Protein 4R9P (pdb70)

B-factor: mean 36.5, std 14.76, range [15.24, 102.03]

Solvent-accessible surface area: 10598 Å² total; per-residue (Å²): 130,75,66,30,12,164,97,71,54,104,0,2,104,62,0,5,95,24,1,46,116,77,48,131,159,25,57,143,103,14,17,0,1,0,0,0,0,2,59,28,67,34,28,16,88,6,71,2,110,29,77,58,2,16,1,27,21,31,106,100,6,72,93,32,127,48,0,0,0,46,33,33,131,19,131,118,77,58,123,117,1,40,74,36,10,179,78,0,43,119,0,0,76,1,95,21,43,162,64,4,12,0,38,1,66,28,54,2,200,22,62,0,27,2,27,62,11,29,40,28,149,122,26,51,39,4,14,1,63,114,0,75,176,26,113,97,36,21,5,78,67,88,113,99,13,77,1,1,16,21,162,55,0,83,40,3,4,69,121,9,88,180,103,90,196,78,30,93,154,78,10,26,9,10,0,6,6,0,1,0,1,21,78,19,46,168,56,8,20,90,0,1,0,0,0,0,0,0,0,14,56,0,6,69,30,6,80,71,110,197

CATH classification: 2.60.200.10

Foldseek 3Di:
DPFFDDDLLCVLVVVLVVCVVCVVVDDPLFFKKKWKDFQGGTFDIDTARDFKAWEFCALPADDRRYGNNNVTDDPPADPVLVVQSVQRHRPKMWGQDPLRWIKIAGAGPAKKAKDQQAPDPVFQAQAFPVQVPDVNSIDDHGDIGTQGHVVSLVVSVVVQVPDPDRDCSSSQSNQKIKMAGRDDDPDSSRGRIIMIMGGSVSVVVSVVPD

Structure (mmCIF, N/CA/C/O backbone):
data_4R9P
#
_entry.id   4R9P
#
_cell.length_a   36.84
_cell.length_b   45.67
_cell.length_c   54.19
_cell.angle_alpha   90.00
_cell.angle_beta   93.31
_cell.angle_gamma   90.00
#
_symmetry.space_group_name_H-M   'P 1 21 1'
#
loop_
_entity.id
_entity.type
_entity.pdbx_description
1 polymer RE28239p
2 water water
#
loop_
_atom_site.group_PDB
_atom_site.id
_atom_site.type_symbol
_atom_site.label_atom_id
_atom_site.label_alt_id
_atom_site.label_comp_id
_atom_site.label_asym_id
_atom_site.label_entity_id
_atom_site.label_seq_id
_atom_site.pdbx_PDB_ins_code
_atom_site.Cartn_x
_atom_site.Cartn_y
_atom_site.Cartn_z
_atom_site.occupancy
_atom_site.B_iso_or_equiv
_atom_site.auth_seq_id
_atom_site.auth_comp_id
_atom_site.auth_asym_id
_atom_site.auth_atom_id
_atom_site.pdbx_PDB_model_num
ATOM 1 N N . GLU A 1 29 ? 6.765 21.049 -19.446 1.00 66.95 27 GLU A N 1
ATOM 2 C CA . GLU A 1 29 ? 7.066 21.862 -18.273 1.00 67.81 27 GLU A CA 1
ATOM 3 C C . GLU A 1 29 ? 6.029 21.684 -17.166 1.00 67.32 27 GLU A C 1
ATOM 4 O O . GLU A 1 29 ? 6.346 21.185 -16.098 1.00 69.73 27 GLU A O 1
ATOM 7 N N . GLU A 1 30 ? 4.803 22.134 -17.406 1.00 69.50 28 GLU A N 1
ATOM 8 C CA . GLU A 1 30 ? 3.772 22.124 -16.367 1.00 66.45 28 GLU A CA 1
ATOM 9 C C . GLU A 1 30 ? 2.872 20.897 -16.369 1.00 55.97 28 GLU A C 1
ATOM 10 O O . GLU A 1 30 ? 2.030 20.749 -15.496 1.00 55.08 28 GLU A O 1
ATOM 14 N N . ASP A 1 31 ? 3.026 20.051 -17.367 1.00 42.12 29 ASP A N 1
ATOM 15 C CA . ASP A 1 31 ? 2.144 18.912 -17.528 1.00 36.43 29 ASP A CA 1
ATOM 16 C C . ASP A 1 31 ? 2.917 17.610 -17.491 1.00 29.52 29 ASP A C 1
ATOM 17 O O . ASP A 1 31 ? 2.532 16.648 -18.109 1.00 24.35 29 ASP A O 1
ATOM 26 N N . ILE A 1 32 ? 4.031 17.616 -16.782 1.00 26.89 30 ILE A N 1
ATOM 27 C CA . ILE A 1 32 ? 4.839 16.428 -16.638 1.00 23.51 30 ILE A CA 1
ATOM 28 C C . ILE A 1 32 ? 5.372 16.333 -15.221 1.00 23.71 30 ILE A C 1
ATOM 29 O O . ILE A 1 32 ? 5.594 17.331 -14.573 1.00 26.58 30 ILE A O 1
ATOM 45 N N . TRP A 1 33 ? 5.522 15.112 -14.740 1.00 21.18 31 TRP A N 1
ATOM 46 C CA . TRP A 1 33 ? 6.021 14.867 -13.391 1.00 22.12 31 T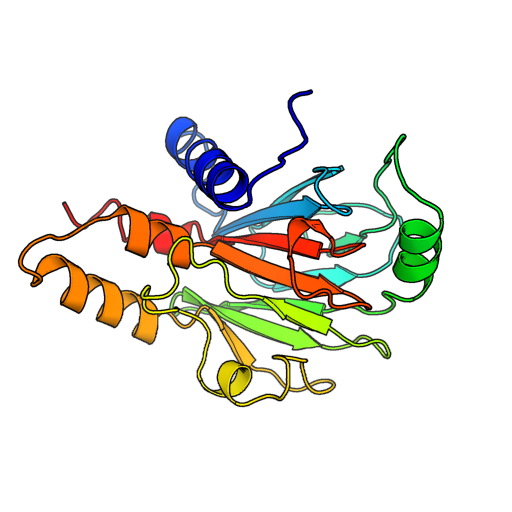RP A CA 1
ATOM 47 C C . TRP A 1 33 ? 7.083 13.784 -13.411 1.00 24.90 31 TRP A C 1
ATOM 48 O O . TRP A 1 33 ? 7.080 12.924 -14.282 1.00 27.00 31 TRP A O 1
ATOM 69 N N . PHE A 1 34 ? 7.995 13.856 -12.464 1.00 27.57 32 PHE A N 1
ATOM 70 C CA . PHE A 1 34 ? 9.035 12.864 -12.343 1.00 24.66 32 PHE A CA 1
ATOM 71 C C . PHE A 1 34 ? 8.926 12.044 -11.074 1.00 26.16 32 PHE A C 1
ATOM 72 O O . PHE A 1 34 ? 9.597 11.037 -10.928 1.00 30.82 32 PHE A O 1
ATOM 89 N N . GLN A 1 35 ? 8.077 12.483 -10.159 1.00 24.24 33 GLN A N 1
ATOM 90 C CA . GLN A 1 35 ? 7.752 11.691 -8.993 1.00 31.13 33 GLN A CA 1
ATOM 91 C C . GLN A 1 35 ? 6.245 11.648 -8.781 1.00 26.28 33 GLN A C 1
ATOM 92 O O . GLN A 1 35 ? 5.571 12.641 -8.910 1.00 26.49 33 GLN A O 1
ATOM 106 N N . LYS A 1 36 ? 5.745 10.459 -8.501 1.00 26.11 34 LYS A N 1
ATOM 107 C CA . LYS A 1 36 ? 4.315 10.208 -8.449 1.00 25.24 34 LYS A CA 1
ATOM 108 C C . LYS A 1 36 ? 3.640 10.995 -7.338 1.00 33.35 34 LYS A C 1
ATOM 109 O O . LYS A 1 36 ? 2.511 11.425 -7.485 1.00 28.70 34 LYS A O 1
ATOM 128 N N . ASP A 1 37 ? 4.337 11.154 -6.224 1.00 32.41 35 ASP A N 1
ATOM 129 C CA . ASP A 1 37 ? 3.796 11.852 -5.070 1.00 32.00 35 ASP A CA 1
ATOM 130 C C . ASP A 1 37 ? 3.477 13.295 -5.416 1.00 31.93 35 ASP A C 1
ATOM 131 O O . ASP A 1 37 ? 2.474 13.835 -4.992 1.00 29.49 35 ASP A O 1
ATOM 140 N N . LYS A 1 38 ? 4.345 13.913 -6.196 1.00 29.81 36 LYS A N 1
ATOM 141 C CA . LYS A 1 38 ? 4.116 15.266 -6.657 1.00 30.06 36 LYS A CA 1
ATOM 142 C C . LYS A 1 38 ? 2.937 15.332 -7.616 1.00 27.83 36 LYS A C 1
ATOM 143 O O . LYS A 1 38 ? 2.158 16.255 -7.565 1.00 27.43 36 LYS A O 1
ATOM 162 N N . LEU A 1 39 ? 2.814 14.344 -8.488 1.00 23.13 37 LEU A N 1
ATOM 163 C CA . LEU A 1 39 ? 1.699 14.284 -9.427 1.00 23.91 37 LEU A CA 1
ATOM 164 C C . LEU A 1 39 ? 0.362 14.246 -8.662 1.00 21.20 37 LEU A C 1
ATOM 165 O O . LEU A 1 39 ? -0.544 15.052 -8.884 1.00 22.86 37 LEU A O 1
ATOM 181 N N . TYR A 1 40 ? 0.283 13.305 -7.736 1.00 22.33 38 TYR A N 1
ATOM 182 C CA . TYR A 1 40 ? -0.917 13.118 -6.934 1.00 20.49 38 TYR A CA 1
ATOM 183 C C . TYR A 1 40 ? -1.252 14.384 -6.168 1.00 24.68 38 TYR A C 1
ATOM 184 O O . TYR A 1 40 ? -2.362 14.899 -6.227 1.00 24.90 38 TYR A O 1
ATOM 202 N N . LYS A 1 41 ? -0.268 14.870 -5.437 1.00 23.52 39 LYS A N 1
ATOM 203 C CA . LYS A 1 41 ? -0.451 16.055 -4.629 1.00 27.50 39 LYS A CA 1
ATOM 204 C C . LYS A 1 41 ? -0.951 17.201 -5.493 1.00 29.43 39 LYS A C 1
ATOM 205 O O . LYS A 1 41 ? -1.892 17.889 -5.130 1.00 30.43 39 LYS A O 1
ATOM 224 N N . GLU A 1 42 ? -0.336 17.394 -6.649 1.00 26.24 40 GLU A N 1
ATOM 225 C CA . GLU A 1 42 ? -0.673 18.536 -7.471 1.00 25.81 40 GLU A CA 1
ATOM 226 C C . GLU A 1 42 ? -2.110 18.455 -7.931 1.00 26.79 40 GLU A C 1
ATOM 227 O O . GLU A 1 42 ? -2.813 19.454 -7.932 1.00 26.71 40 GLU A O 1
ATOM 239 N N . HIS A 1 43 ? -2.554 17.265 -8.314 1.00 23.44 41 HIS A N 1
ATOM 240 C CA . HIS A 1 43 ? -3.917 17.145 -8.809 1.00 23.29 41 HIS A CA 1
ATOM 241 C C . HIS A 1 43 ? -4.960 17.350 -7.701 1.00 23.20 41 HIS A C 1
ATOM 242 O O . HIS A 1 43 ? -5.998 18.020 -7.901 1.00 27.71 41 HIS A O 1
ATOM 256 N N . ILE A 1 44 ? -4.633 16.850 -6.517 1.00 20.47 42 ILE A N 1
ATOM 257 C CA . ILE A 1 44 ? -5.485 17.091 -5.371 1.00 23.19 42 ILE A CA 1
ATOM 258 C C . ILE A 1 44 ? -5.589 18.591 -5.122 1.00 29.71 42 ILE A C 1
ATOM 259 O O . ILE A 1 44 ? -6.669 19.115 -4.917 1.00 24.04 42 ILE A O 1
ATOM 275 N N . GLN A 1 45 ? -4.451 19.268 -5.150 1.00 27.4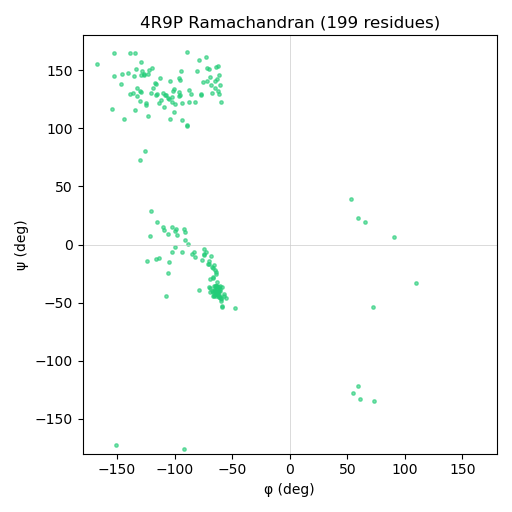4 43 GLN A N 1
ATOM 276 C CA A GLN A 1 45 ? -4.416 20.679 -4.836 0.57 30.39 43 GLN A CA 1
ATOM 277 C CA B GLN A 1 45 ? -4.316 20.679 -4.836 0.43 30.49 43 GLN A CA 1
ATOM 278 C C . GLN A 1 45 ? -5.157 21.481 -5.885 1.00 32.28 43 GLN A C 1
ATOM 279 O O . GLN A 1 45 ? -5.789 22.478 -5.572 1.00 33.10 43 GLN A O 1
ATOM 304 N N . GLU A 1 46 ? -5.104 21.023 -7.126 1.00 27.76 44 GLU A N 1
ATOM 305 C CA . GLU A 1 46 ? -5.776 21.704 -8.209 1.00 24.80 44 GLU A CA 1
ATOM 306 C C . GLU A 1 46 ? -7.252 21.699 -7.901 1.00 34.61 44 GLU A C 1
ATOM 307 O O . GLU A 1 46 ? -7.926 22.705 -8.050 1.00 30.70 44 GLU A O 1
ATOM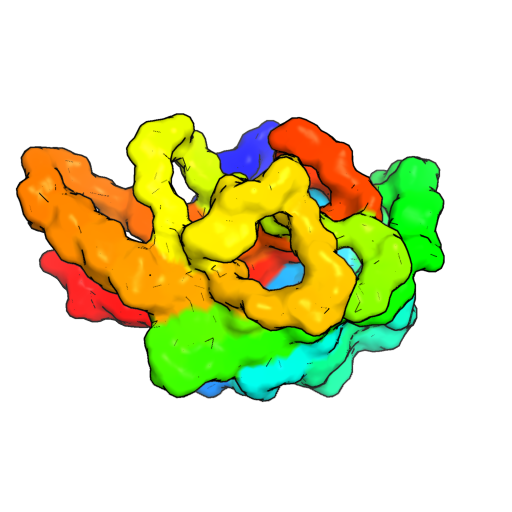 319 N N . VAL A 1 47 ? -7.748 20.548 -7.480 1.00 23.17 45 VAL A N 1
ATOM 320 C CA . VAL A 1 47 ? -9.158 20.452 -7.126 1.00 25.52 45 VAL A CA 1
ATOM 321 C C . VAL A 1 47 ? -9.515 21.291 -5.890 1.00 28.57 45 VAL A C 1
ATOM 322 O O . VAL A 1 47 ? -10.523 21.971 -5.883 1.00 29.81 45 VAL A O 1
ATOM 335 N N . LEU A 1 48 ? -8.685 21.259 -4.860 1.00 25.35 46 LEU A N 1
ATOM 336 C CA . LEU A 1 48 ? -8.975 22.021 -3.645 1.00 32.58 46 LEU A CA 1
ATOM 337 C C . LEU A 1 48 ? -8.958 23.521 -3.888 1.00 31.72 46 LEU A C 1
ATOM 338 O O . LEU A 1 48 ? -9.718 24.266 -3.296 1.00 30.41 46 LEU A O 1
ATOM 354 N N . ASP A 1 49 ? -8.065 23.950 -4.759 1.00 27.67 47 ASP A N 1
ATOM 355 C CA . ASP A 1 49 ? -7.896 25.365 -5.076 1.00 34.39 47 ASP A CA 1
ATOM 356 C C . ASP A 1 49 ? -9.115 25.941 -5.791 1.00 36.81 47 ASP A C 1
ATOM 357 O O . ASP A 1 49 ? -9.406 27.133 -5.678 1.00 37.78 47 ASP A O 1
ATOM 366 N N . LYS A 1 50 ? -9.820 25.087 -6.526 1.00 31.03 48 LYS A N 1
ATOM 367 C CA . LYS A 1 50 ? -10.970 25.504 -7.325 1.00 31.42 48 LYS A CA 1
ATOM 368 C C . LYS A 1 50 ? -12.277 24.968 -6.749 1.00 29.95 48 LYS A C 1
ATOM 369 O O . LYS A 1 50 ? -13.309 24.996 -7.413 1.00 26.88 48 LYS A O 1
ATOM 388 N N . TRP A 1 51 ? -12.220 24.500 -5.507 1.00 26.44 49 TRP A N 1
ATOM 389 C CA . TRP A 1 51 ? -13.295 23.706 -4.913 1.00 27.38 49 TRP A CA 1
ATOM 390 C C . TRP A 1 51 ? -14.703 24.277 -5.110 1.00 26.13 49 TRP A C 1
ATOM 391 O O . TRP A 1 51 ? -15.593 23.588 -5.610 1.00 25.76 49 TRP A O 1
ATOM 412 N N . THR A 1 52 ? -14.908 25.530 -4.720 1.00 27.12 50 THR A N 1
ATOM 413 C CA . THR A 1 52 ? -16.251 26.102 -4.727 1.00 28.83 50 THR A CA 1
ATOM 414 C C . THR A 1 52 ? -16.718 26.480 -6.133 1.00 31.76 50 THR A C 1
ATOM 415 O O . THR A 1 52 ? -17.904 26.739 -6.345 1.00 29.07 50 THR A O 1
ATOM 426 N N . GLN A 1 53 ? -15.790 26.510 -7.088 1.00 27.56 51 GLN A N 1
ATOM 427 C CA A GLN A 1 53 ? -16.119 26.846 -8.471 0.57 30.30 51 GLN A CA 1
ATOM 428 C CA B GLN A 1 53 ? -16.118 26.848 -8.471 0.43 30.33 51 GLN A CA 1
ATOM 429 C C . GLN A 1 53 ? -16.469 25.599 -9.278 1.00 28.78 51 GLN A C 1
ATOM 430 O O . GLN A 1 53 ? -16.975 25.693 -10.396 1.00 36.48 51 GLN A O 1
ATOM 455 N N . ILE A 1 54 ? -16.186 24.426 -8.735 1.00 26.70 52 ILE A N 1
ATOM 456 C CA . ILE A 1 54 ? -16.554 23.176 -9.376 1.00 29.02 52 ILE A CA 1
ATOM 457 C C . ILE A 1 54 ? -18.038 22.892 -9.188 1.00 31.70 52 ILE A C 1
ATOM 458 O O . ILE A 1 54 ? -18.532 22.901 -8.081 1.00 27.58 52 ILE A O 1
ATOM 474 N N . ASP A 1 55 ? -18.730 22.601 -10.278 1.00 28.34 53 ASP A N 1
ATOM 475 C CA . ASP A 1 55 ? -20.160 22.398 -10.223 1.00 34.47 53 ASP A CA 1
ATOM 476 C C . ASP A 1 55 ? -20.437 21.234 -9.296 1.00 29.39 53 ASP A C 1
ATOM 477 O O . ASP A 1 55 ? -19.764 20.230 -9.337 1.00 24.81 53 ASP A O 1
ATOM 486 N N . ASP A 1 56 ? -21.449 21.384 -8.459 1.00 26.63 54 ASP A N 1
ATOM 487 C CA . ASP A 1 56 ? -21.677 20.458 -7.373 1.00 24.90 54 ASP A CA 1
ATOM 488 C C . ASP A 1 56 ? -22.141 19.084 -7.829 1.00 28.24 54 ASP A C 1
ATOM 489 O O . ASP A 1 56 ? -22.151 18.149 -7.053 1.00 33.19 54 ASP A O 1
ATOM 498 N N . GLU A 1 57 ? -22.560 18.970 -9.073 1.00 28.13 55 GLU A N 1
ATOM 499 C CA . GLU A 1 57 ? -22.942 17.673 -9.592 1.00 25.81 55 GLU A CA 1
ATOM 500 C C . GLU A 1 57 ? -21.766 16.907 -10.195 1.00 28.64 55 GLU A C 1
ATOM 501 O O . GLU A 1 57 ? -21.936 15.801 -10.666 1.00 28.84 55 GLU A O 1
ATOM 513 N N . ILE A 1 58 ? -20.580 17.496 -10.165 1.00 24.98 56 ILE A N 1
ATOM 514 C CA . ILE A 1 58 ? -19.400 16.799 -10.644 1.00 28.37 56 ILE A CA 1
ATOM 515 C C . ILE A 1 58 ? -18.908 15.892 -9.524 1.00 30.38 56 ILE A C 1
ATOM 516 O O . ILE A 1 58 ? -18.611 16.345 -8.440 1.00 28.93 56 ILE A O 1
ATOM 532 N N . TRP A 1 59 ? -18.820 14.601 -9.804 1.00 23.66 57 TRP A N 1
ATOM 533 C CA . TRP A 1 59 ? -18.409 13.641 -8.783 1.00 22.83 57 TRP A CA 1
ATOM 534 C C . TRP A 1 59 ? -16.980 13.158 -8.988 1.00 25.55 57 TRP A C 1
ATOM 535 O O . TRP A 1 59 ? -16.382 12.581 -8.076 1.00 22.95 57 TRP A O 1
ATOM 556 N N . ALA A 1 60 ? -16.432 13.398 -10.174 1.00 20.46 58 ALA A N 1
ATOM 557 C CA . ALA A 1 60 ? -15.051 13.015 -10.441 1.00 24.78 58 ALA A CA 1
ATOM 558 C C . ALA A 1 60 ? -14.382 13.890 -11.488 1.00 25.14 58 ALA A C 1
ATOM 559 O O . ALA A 1 60 ? -15.017 14.367 -12.431 1.00 23.23 58 ALA A O 1
ATOM 566 N N . LYS A 1 61 ? -13.088 14.110 -11.281 1.00 21.01 59 LYS A N 1
ATOM 567 C CA . LYS A 1 61 ? -12.216 14.687 -12.289 1.00 20.10 59 LYS A CA 1
ATOM 568 C C . LYS A 1 61 ? -11.352 13.558 -12.822 1.00 22.38 59 LYS A C 1
ATOM 569 O O . LYS A 1 61 ? -10.718 12.850 -12.046 1.00 24.27 59 LYS A O 1
ATOM 588 N N . VAL A 1 62 ? -11.354 13.382 -14.139 1.00 20.59 60 VAL A N 1
ATOM 589 C CA . VAL A 1 62 ? -10.567 12.336 -14.776 1.00 20.27 60 VAL A CA 1
ATOM 590 C C . VAL A 1 62 ? -9.446 12.983 -15.579 1.00 19.90 60 VAL A C 1
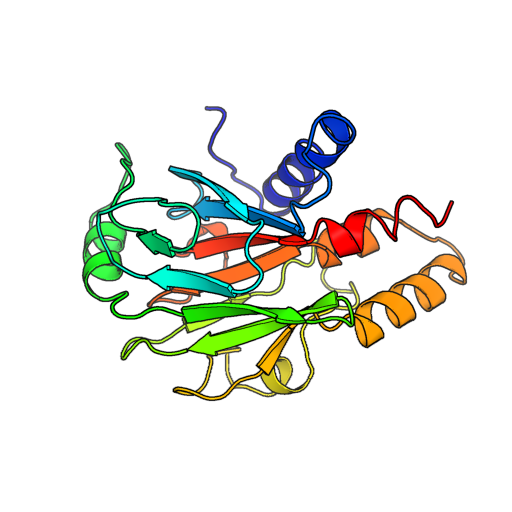ATOM 591 O O . VAL A 1 62 ? -9.689 13.839 -16.430 1.00 20.65 60 VAL A O 1
ATOM 604 N N . ILE A 1 63 ? -8.217 12.576 -15.287 1.00 19.31 61 ILE A N 1
ATOM 605 C CA . ILE A 1 63 ? -7.047 13.119 -15.952 1.00 17.14 61 ILE A CA 1
ATOM 606 C C . ILE A 1 63 ? -6.380 11.993 -16.723 1.00 18.90 61 ILE A C 1
ATOM 607 O O . ILE A 1 63 ? -6.137 10.918 -16.174 1.00 18.72 61 ILE A O 1
ATOM 623 N N . VAL A 1 64 ? -6.126 12.237 -18.005 1.00 18.93 62 VAL A N 1
ATOM 624 C CA . VAL A 1 64 ? -5.529 11.244 -18.884 1.00 18.18 62 VAL A CA 1
ATOM 625 C C . VAL A 1 64 ? -4.025 11.468 -18.964 1.00 18.21 62 VAL A C 1
ATOM 626 O O . VAL A 1 64 ? -3.578 12.594 -19.176 1.00 17.84 62 VAL A O 1
ATOM 639 N N . PHE A 1 65 ? -3.258 10.392 -18.789 1.00 17.02 63 PHE A N 1
ATOM 640 C CA . PHE A 1 65 ? -1.800 10.442 -18.854 1.00 19.69 63 PHE A CA 1
ATOM 641 C C . PHE A 1 65 ? -1.250 9.480 -19.892 1.00 18.54 63 PHE A C 1
ATOM 642 O O . PHE A 1 65 ? -1.796 8.401 -20.115 1.00 17.00 63 PHE A O 1
ATOM 659 N N . GLU A 1 66 ? -0.149 9.889 -20.508 1.00 17.58 64 GLU A N 1
ATOM 660 C CA . GLU A 1 66 ? 0.664 9.004 -21.325 1.00 18.83 64 GLU A CA 1
ATOM 661 C C . GLU A 1 66 ? 2.062 9.054 -20.738 1.00 19.80 64 GLU A C 1
ATOM 662 O O . GLU A 1 66 ? 2.716 10.093 -20.768 1.00 20.51 64 GLU A O 1
ATOM 674 N N . ARG A 1 67 ? 2.473 7.956 -20.129 1.00 18.22 65 ARG A N 1
ATOM 675 C CA . ARG A 1 67 ? 3.670 7.946 -19.336 1.00 21.18 65 ARG A CA 1
ATOM 676 C C . ARG A 1 67 ? 3.513 8.974 -18.212 1.00 19.93 65 ARG A C 1
ATOM 677 O O . ARG A 1 67 ? 2.575 8.878 -17.445 1.00 20.24 65 ARG A O 1
ATOM 698 N N . ASN A 1 68 ? 4.400 9.940 -18.139 1.00 18.89 66 ASN A N 1
ATOM 699 C CA . ASN A 1 68 ? 4.434 10.889 -17.068 1.00 23.09 66 ASN A CA 1
ATOM 700 C C . ASN A 1 68 ? 3.931 12.259 -17.444 1.00 24.11 66 ASN A C 1
ATOM 701 O O . ASN A 1 68 ? 4.036 13.175 -16.713 1.00 24.54 66 ASN A O 1
ATOM 712 N N . ARG A 1 69 ? 3.375 12.345 -18.620 1.00 22.02 67 ARG A N 1
ATOM 713 C CA A ARG A 1 69 ? 2.627 13.486 -19.184 0.51 21.59 67 ARG A CA 1
ATOM 714 C CA B ARG A 1 69 ? 2.709 13.593 -19.123 0.49 21.73 67 ARG A CA 1
ATOM 715 C C . ARG A 1 69 ? 1.105 13.593 -19.298 1.00 20.86 67 ARG A C 1
ATOM 716 O O . ARG A 1 69 ? 0.555 12.651 -19.673 1.00 19.40 67 ARG A O 1
ATOM 755 N N . ARG A 1 70 ? 0.509 14.621 -18.754 1.00 21.46 68 ARG A N 1
ATOM 756 C CA . ARG A 1 70 ? -0.915 14.779 -18.794 1.00 20.81 68 ARG A CA 1
ATOM 757 C C . ARG A 1 70 ? -1.360 15.253 -20.148 1.00 22.79 68 ARG A C 1
ATOM 758 O O . ARG A 1 70 ? -0.842 16.192 -20.630 1.00 21.73 68 ARG A O 1
ATOM 779 N N . VAL A 1 71 ? -2.336 14.582 -20.736 1.00 20.36 69 VAL A N 1
ATOM 780 C CA . VAL A 1 71 ? -2.788 14.930 -22.075 1.00 22.13 69 VAL A CA 1
ATOM 781 C C . VAL A 1 71 ? -4.225 15.423 -22.172 1.00 25.76 69 VAL A C 1
ATOM 782 O O . VAL A 1 71 ? -4.629 15.959 -23.183 1.00 23.98 69 VAL A O 1
ATOM 795 N N . ALA A 1 72 ? -4.990 15.246 -21.111 1.00 21.10 70 ALA A N 1
ATOM 796 C CA . ALA A 1 72 ? -6.383 15.688 -21.118 1.00 21.81 70 ALA A CA 1
ATOM 797 C C . ALA A 1 72 ? -6.992 15.682 -19.724 1.00 22.80 70 ALA A C 1
ATOM 798 O O . ALA A 1 72 ? -6.536 14.964 -18.835 1.00 21.34 70 ALA A O 1
ATOM 805 N N . LYS A 1 73 ? -8.021 16.508 -19.550 1.00 22.27 71 LYS A N 1
ATOM 806 C CA . LYS A 1 73 ? -8.814 16.552 -18.327 1.00 26.74 71 LYS A CA 1
ATOM 807 C C . LYS A 1 73 ? -10.285 16.450 -18.692 1.00 27.50 71 LYS A C 1
ATOM 808 O O . LYS A 1 73 ? -10.704 16.933 -19.744 1.00 30.30 71 LYS A O 1
ATOM 827 N N . ALA A 1 74 ? -11.056 15.801 -17.830 1.00 23.99 72 ALA A N 1
ATOM 828 C CA . ALA A 1 74 ? -12.490 15.697 -18.001 1.00 25.33 72 ALA A CA 1
ATOM 829 C C . ALA A 1 74 ? -13.174 15.704 -16.641 1.00 25.97 72 ALA A C 1
ATOM 830 O O . ALA A 1 74 ? -12.646 15.204 -15.679 1.00 24.56 72 ALA A O 1
ATOM 837 N N . TYR A 1 75 ? -14.366 16.270 -16.589 1.00 28.11 73 TYR A N 1
ATOM 838 C CA . TYR A 1 75 ? -15.145 16.295 -15.365 1.00 29.15 73 TYR A CA 1
ATOM 839 C C . TYR A 1 75 ? -16.391 15.471 -15.581 1.00 30.03 73 TYR A C 1
ATOM 840 O O . TYR A 1 75 ? -17.093 15.660 -16.551 1.00 31.47 73 TYR A O 1
ATOM 858 N N . ALA A 1 76 ? -16.660 14.559 -14.664 1.00 25.78 74 ALA A N 1
ATOM 859 C CA . ALA A 1 76 ? -17.773 13.651 -14.813 1.00 24.46 74 ALA A CA 1
ATOM 860 C C . ALA A 1 76 ? -18.958 14.069 -13.953 1.00 25.32 74 ALA A C 1
ATOM 861 O O . ALA A 1 76 ? -18.826 14.216 -12.759 1.00 23.72 74 ALA A O 1
ATOM 868 N N . ARG A 1 77 ? -20.095 14.280 -14.600 1.00 26.01 75 ARG A N 1
ATOM 869 C CA . ARG A 1 77 ? -21.349 14.537 -13.916 1.00 29.43 75 ARG A CA 1
ATOM 870 C C . ARG A 1 77 ? -22.260 13.341 -14.029 1.00 23.11 75 ARG A C 1
ATOM 871 O O . ARG A 1 77 ? -22.861 12.919 -13.072 1.00 27.12 75 ARG A O 1
ATOM 892 N N . ALA A 1 78 ? -22.341 12.786 -15.225 1.00 26.28 76 ALA A N 1
ATOM 893 C CA . ALA A 1 78 ? -23.185 11.638 -15.438 1.00 27.63 76 ALA A CA 1
ATOM 894 C C . ALA A 1 78 ? -22.667 10.505 -14.590 1.00 26.72 76 ALA A C 1
ATOM 895 O O . ALA A 1 78 ? -21.489 10.349 -14.403 1.00 31.57 76 ALA A O 1
ATOM 902 N N . PRO A 1 79 ? -23.653 9.719 -14.029 1.00 30.16 77 PRO A N 1
ATOM 903 C CA . PRO A 1 79 ? -23.173 8.654 -13.138 1.00 33.18 77 PRO A CA 1
ATOM 904 C C . PRO A 1 79 ? -22.297 7.586 -13.799 1.00 34.33 77 PRO A C 1
ATOM 905 O O . PRO A 1 79 ? -21.416 7.068 -13.139 1.00 29.61 77 PRO A O 1
ATOM 916 N N . VAL A 1 80 ? -22.589 7.229 -15.044 1.00 30.89 78 VAL A N 1
ATOM 917 C CA . VAL A 1 80 ? -21.795 6.244 -15.765 1.00 25.72 78 VAL A CA 1
ATOM 918 C C . VAL A 1 80 ? -20.911 6.914 -16.805 1.00 29.56 78 VAL A C 1
ATOM 919 O O . VAL A 1 80 ? -21.390 7.647 -17.651 1.00 32.79 78 VAL A O 1
ATOM 932 N N . LEU A 1 81 ? -19.619 6.636 -16.718 1.00 24.13 79 LEU A N 1
ATOM 933 C CA . LEU A 1 81 ? -18.637 7.165 -17.638 1.00 22.81 79 LEU A CA 1
ATOM 934 C C . LEU A 1 81 ? -17.922 6.024 -18.350 1.00 26.18 79 LEU A C 1
ATOM 935 O O . LEU A 1 81 ? -17.455 5.096 -17.728 1.00 22.62 79 LEU A O 1
ATOM 951 N N . THR A 1 82 ? -17.850 6.127 -19.666 1.00 25.97 80 THR A N 1
ATOM 952 C CA . THR A 1 82 ? -17.189 5.141 -20.490 1.00 21.91 80 THR A CA 1
ATOM 953 C C . THR A 1 82 ? -15.827 5.691 -20.838 1.00 22.91 80 THR A C 1
ATOM 954 O O . THR A 1 82 ? -15.699 6.847 -21.172 1.00 25.16 80 THR A O 1
ATOM 965 N N . ILE A 1 83 ? -14.804 4.865 -20.701 1.00 22.95 81 ILE A N 1
ATOM 966 C CA . ILE A 1 83 ? -13.475 5.244 -21.118 1.00 20.52 81 ILE A CA 1
ATOM 967 C C . ILE A 1 83 ? -12.971 4.186 -22.076 1.00 23.11 81 ILE A C 1
ATOM 968 O O . ILE A 1 83 ? -12.837 3.039 -21.713 1.00 21.41 81 ILE A O 1
ATOM 984 N N . ASN A 1 84 ? -12.661 4.603 -23.291 1.00 24.57 82 ASN A N 1
ATOM 985 C CA . ASN A 1 84 ? -12.351 3.670 -24.350 1.00 22.90 82 ASN A CA 1
ATOM 986 C C . ASN A 1 84 ? -11.397 4.255 -25.366 1.00 23.26 82 ASN A C 1
ATOM 987 O O . ASN A 1 84 ? -10.831 5.299 -25.150 1.00 21.36 82 ASN A O 1
ATOM 998 N N . GLY A 1 85 ? -11.190 3.515 -26.439 1.00 26.06 83 GLY A N 1
ATOM 999 C CA . GLY A 1 85 ? -10.178 3.815 -27.424 1.00 22.62 83 GLY A CA 1
ATOM 1000 C C . GLY A 1 85 ? -10.667 4.683 -28.560 1.00 23.77 83 GLY A C 1
ATOM 1001 O O . GLY A 1 85 ? -10.002 4.818 -29.562 1.00 30.78 83 GLY A O 1
ATOM 1005 N N . SER A 1 86 ? -11.860 5.230 -28.418 1.00 27.52 84 SER A N 1
ATOM 1006 C CA . SER A 1 86 ? -12.430 6.108 -29.428 1.00 28.76 84 SER A CA 1
ATOM 1007 C C . SER A 1 86 ? -11.569 7.357 -29.591 1.00 28.57 84 SER A C 1
ATOM 1008 O O . SER A 1 86 ? -10.838 7.726 -28.702 1.00 28.22 84 SER A O 1
ATOM 1016 N N . ASP A 1 87 ? -11.623 7.965 -30.767 1.00 33.62 85 ASP A N 1
ATOM 1017 C CA . ASP A 1 87 ? -10.838 9.156 -31.054 1.00 34.34 85 ASP A CA 1
ATOM 1018 C C . ASP A 1 87 ? -11.654 10.432 -30.911 1.00 39.69 85 ASP A C 1
ATOM 1019 O O . ASP A 1 87 ? -11.234 11.479 -31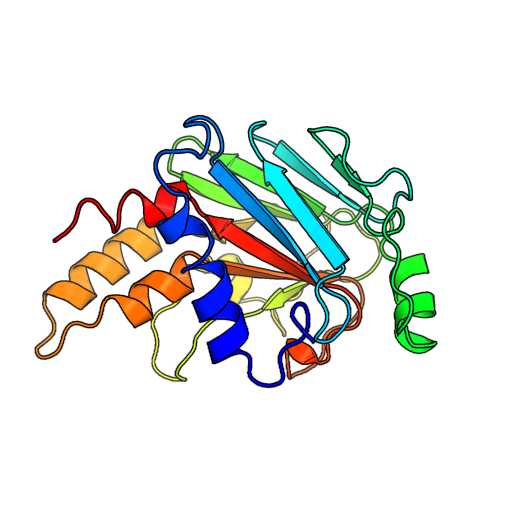.356 1.00 44.22 85 ASP A O 1
ATOM 1028 N N . ASP A 1 88 ? -12.824 10.329 -30.303 1.00 41.46 86 ASP A N 1
ATOM 1029 C CA . ASP A 1 88 ? -13.763 11.444 -30.198 1.00 47.19 86 ASP A CA 1
ATOM 1030 C C . ASP A 1 88 ? -13.476 12.370 -29.017 1.00 42.34 86 ASP A C 1
ATOM 1031 O O . ASP A 1 88 ? -14.087 13.433 -28.899 1.00 51.33 86 ASP A O 1
ATOM 1040 N N . GLY A 1 89 ? -12.551 11.975 -28.148 1.00 42.31 87 GLY A N 1
ATOM 1041 C CA . GLY A 1 89 ? -12.253 12.756 -26.960 1.00 38.07 87 GLY A CA 1
ATOM 1042 C C . GLY A 1 89 ? -13.371 12.629 -25.940 1.00 38.11 87 GLY A C 1
ATOM 1043 O O . GLY A 1 89 ? -13.855 11.528 -25.689 1.00 38.59 87 GLY A O 1
ATOM 1047 N N . PHE A 1 90 ? -13.792 13.754 -25.366 1.00 38.41 88 PHE A N 1
ATOM 1048 C CA . PHE A 1 90 ? -14.837 13.751 -24.343 1.00 34.21 88 PHE A CA 1
ATOM 1049 C C . PHE A 1 90 ? -16.134 14.371 -24.860 1.00 42.84 88 PHE A C 1
ATOM 1050 O O . PHE A 1 90 ? -16.117 15.461 -25.433 1.00 47.56 88 PHE A O 1
ATOM 1067 N N . ASP A 1 91 ? -17.250 13.671 -24.652 1.00 41.60 89 ASP A N 1
ATOM 1068 C CA . ASP A 1 91 ? -18.563 14.152 -25.089 1.00 48.31 89 ASP A CA 1
ATOM 1069 C C . ASP A 1 91 ? -19.551 14.291 -23.928 1.00 48.90 89 ASP A C 1
ATOM 1070 O O . ASP A 1 91 ? -20.736 14.544 -24.144 1.00 51.36 89 ASP A O 1
ATOM 1079 N N . GLY A 1 92 ? -19.060 14.122 -22.703 1.00 41.01 90 GLY A N 1
ATOM 1080 C CA . GLY A 1 92 ? -19.888 14.246 -21.515 1.00 46.70 90 GLY A CA 1
ATOM 1081 C C . GLY A 1 92 ? -20.142 12.922 -20.819 1.00 46.19 90 GLY A C 1
ATOM 1082 O O . GLY A 1 92 ? -20.256 12.873 -19.593 1.00 44.86 90 GLY A O 1
ATOM 1086 N N . MET A 1 93 ? -20.230 11.848 -21.601 1.00 39.43 91 MET A N 1
ATOM 1087 C CA . MET A 1 93 ? -20.507 10.518 -21.063 1.00 38.34 91 MET A CA 1
ATOM 1088 C C . MET A 1 93 ? -19.441 9.500 -21.455 1.00 35.66 91 MET A C 1
ATOM 1089 O O . MET A 1 93 ? -19.376 8.417 -20.876 1.00 29.61 91 MET A O 1
ATOM 1103 N N . ARG A 1 94 ? -18.613 9.849 -22.434 1.00 30.69 92 ARG A N 1
ATOM 1104 C CA . ARG A 1 94 ? -17.586 8.936 -22.927 1.00 30.05 92 ARG A CA 1
ATOM 1105 C C . ARG A 1 94 ? -16.276 9.671 -23.174 1.00 29.13 92 ARG A C 1
ATOM 1106 O O . ARG A 1 94 ? -16.253 10.708 -23.838 1.00 30.08 92 ARG A O 1
ATOM 1127 N N . ILE A 1 95 ? -15.191 9.131 -22.621 1.00 22.99 93 ILE A N 1
ATOM 1128 C CA . ILE A 1 95 ? -13.848 9.628 -22.897 1.00 27.11 93 ILE A CA 1
ATOM 1129 C C . ILE A 1 95 ? -13.194 8.706 -23.913 1.00 25.33 93 ILE A C 1
ATOM 1130 O O . ILE A 1 95 ? -12.959 7.535 -23.625 1.00 24.57 93 ILE A O 1
ATOM 1146 N N . GLY A 1 96 ? -12.924 9.237 -25.103 1.00 24.72 94 GLY A N 1
ATOM 1147 C CA . GLY A 1 96 ? -12.197 8.514 -26.130 1.00 26.28 94 GLY A CA 1
ATOM 1148 C C . GLY A 1 96 ? -10.730 8.865 -26.013 1.00 26.88 94 GLY A C 1
ATOM 1149 O O . GLY A 1 96 ? -10.322 9.970 -26.359 1.00 29.69 94 GLY A O 1
ATOM 1153 N N . LEU A 1 97 ? -9.936 7.922 -25.524 1.00 23.05 95 LEU A N 1
ATOM 1154 C CA . LEU A 1 97 ? -8.556 8.203 -25.152 1.00 21.46 95 LEU A CA 1
ATOM 1155 C C . LEU A 1 97 ? -7.659 8.536 -26.345 1.00 26.28 95 LEU A C 1
ATOM 1156 O O . LEU A 1 97 ? -6.600 9.136 -26.172 1.00 28.89 95 LEU A O 1
ATOM 1172 N N . CYS A 1 98 ? -8.080 8.160 -27.549 1.00 26.56 96 CYS A N 1
ATOM 1173 C CA . CYS A 1 98 ? -7.279 8.425 -28.746 1.00 28.45 96 CYS A CA 1
ATOM 1174 C C . CYS A 1 98 ? -7.628 9.766 -29.390 1.00 29.94 96 CYS A C 1
ATOM 1175 O O . CYS A 1 98 ? -7.097 10.106 -30.445 1.00 35.86 96 CYS A O 1
ATOM 1183 N N . GLY A 1 99 ? -8.513 10.524 -28.751 1.00 30.42 97 GLY A N 1
ATOM 1184 C CA . GLY A 1 99 ? -8.907 11.829 -29.256 1.00 38.78 97 GLY A CA 1
ATOM 1185 C C . GLY A 1 99 ? -8.065 12.972 -28.714 1.00 33.41 97 GLY A C 1
ATOM 1186 O O . GLY A 1 99 ? -8.426 14.139 -28.878 1.00 36.10 97 GLY A O 1
ATOM 1190 N N . PHE A 1 100 ? -6.939 12.642 -28.091 1.00 32.77 98 PHE A N 1
ATOM 1191 C CA . PHE A 1 100 ? -6.056 13.623 -27.466 1.00 32.58 98 PHE A CA 1
ATOM 1192 C C . PHE A 1 100 ? -4.644 13.655 -28.064 1.00 37.58 98 PHE A C 1
ATOM 1193 O O . PHE A 1 100 ? -4.039 12.621 -28.307 1.00 41.57 98 PHE A O 1
ATOM 1210 N N . ASP A 1 101 ? -4.157 14.863 -28.311 1.00 35.07 99 ASP A N 1
ATOM 1211 C CA . ASP A 1 101 ? -2.798 15.108 -28.786 1.00 40.30 99 ASP A CA 1
ATOM 1212 C C . ASP A 1 101 ? -1.729 14.871 -27.729 1.00 35.28 99 ASP A C 1
ATOM 1213 O O . ASP A 1 101 ? -1.902 15.219 -26.576 1.00 30.88 99 ASP A O 1
ATOM 1222 N N . ASN A 1 102 ? -0.608 14.298 -28.147 1.00 30.56 100 ASN A N 1
ATOM 1223 C CA . ASN A 1 102 ? 0.606 14.290 -27.354 1.00 27.43 100 ASN A CA 1
ATOM 1224 C C . ASN A 1 102 ? 1.821 14.427 -28.262 1.00 22.73 100 ASN A C 1
ATOM 1225 O O . ASN A 1 102 ? 2.184 13.505 -28.961 1.00 28.64 100 ASN A O 1
ATOM 1236 N N . PRO A 1 103 ? 2.461 15.652 -28.202 1.00 29.41 101 PRO A N 1
ATOM 1237 C CA . PRO A 1 103 ? 3.588 15.803 -29.139 1.00 32.40 101 PRO A CA 1
ATOM 1238 C C . PRO A 1 103 ? 4.809 14.982 -28.776 1.00 30.40 101 PRO A C 1
ATOM 1239 O O . PRO A 1 103 ? 5.696 14.809 -29.600 1.00 28.83 101 PRO A O 1
ATOM 1250 N N . MET A 1 104 ? 4.867 14.527 -27.535 1.00 26.83 102 MET A N 1
ATOM 1251 C CA . MET A 1 104 ? 5.981 13.735 -27.053 1.00 28.56 102 MET A CA 1
ATOM 1252 C C . MET A 1 104 ? 5.674 12.241 -26.962 1.00 23.81 102 MET A C 1
ATOM 1253 O O . MET A 1 104 ? 6.383 11.515 -26.320 1.00 28.37 102 MET A O 1
ATOM 1267 N N . ARG A 1 105 ? 4.601 11.808 -27.590 1.00 23.88 103 ARG A N 1
ATOM 1268 C CA . ARG A 1 105 ? 4.202 10.405 -27.550 1.00 27.11 103 ARG A CA 1
ATOM 1269 C C . ARG A 1 105 ? 5.280 9.515 -28.153 1.00 32.85 103 ARG A C 1
ATOM 1270 O O . ARG A 1 105 ? 5.751 9.777 -29.260 1.00 28.59 103 ARG A O 1
ATOM 1291 N N . ASP A 1 106 ? 5.665 8.464 -27.432 1.00 26.64 104 ASP A N 1
ATOM 1292 C CA . ASP A 1 106 ? 6.661 7.525 -27.944 1.00 27.50 104 ASP A CA 1
ATOM 1293 C C . ASP A 1 106 ? 5.986 6.405 -28.728 1.00 31.22 104 ASP A C 1
ATOM 1294 O O . ASP A 1 106 ? 4.772 6.223 -28.649 1.00 24.58 104 ASP A O 1
ATOM 1303 N N . GLN A 1 107 ? 6.785 5.660 -29.483 1.00 35.10 105 GLN A N 1
ATOM 1304 C CA . GLN A 1 107 ? 6.269 4.622 -30.369 1.00 37.18 105 GLN A CA 1
ATOM 1305 C C . GLN A 1 107 ? 5.433 3.585 -29.627 1.00 34.51 105 GLN A C 1
ATOM 1306 O O . GLN A 1 107 ? 4.364 3.191 -30.095 1.00 33.15 105 GLN A O 1
ATOM 1320 N N . LYS A 1 108 ? 5.920 3.147 -28.471 1.00 29.91 106 LYS A N 1
ATOM 1321 C CA . LYS A 1 108 ? 5.244 2.107 -27.707 1.00 34.63 106 LYS A CA 1
ATOM 1322 C C . LYS A 1 108 ? 3.857 2.567 -27.268 1.00 30.96 106 LYS A C 1
ATOM 1323 O O . LYS A 1 108 ? 2.895 1.809 -27.342 1.00 31.67 106 LYS A O 1
ATOM 1342 N N . THR A 1 109 ? 3.755 3.813 -26.815 1.00 29.37 107 THR A N 1
ATOM 1343 C CA . THR A 1 109 ? 2.468 4.357 -26.387 1.00 23.16 107 THR A CA 1
ATOM 1344 C C . THR A 1 109 ? 1.481 4.357 -27.548 1.00 25.41 107 THR A C 1
ATOM 1345 O O . THR A 1 109 ? 0.317 3.985 -27.392 1.00 27.80 107 THR A O 1
ATOM 1356 N N . ASP A 1 110 ? 1.957 4.778 -28.713 1.00 23.60 108 ASP A N 1
ATOM 1357 C CA . ASP A 1 110 ? 1.137 4.805 -29.918 1.00 29.20 108 ASP A CA 1
ATOM 1358 C C . ASP A 1 110 ? 0.587 3.415 -30.232 1.00 30.18 108 ASP A C 1
ATOM 1359 O O . ASP A 1 110 ? -0.571 3.268 -30.624 1.00 31.70 108 ASP A O 1
ATOM 1368 N N . GLU A 1 111 ? 1.439 2.408 -30.088 1.00 29.16 109 GLU A N 1
ATOM 1369 C CA . GLU A 1 111 ? 1.060 1.026 -30.336 1.00 33.22 109 GLU A CA 1
ATOM 1370 C C . GLU A 1 111 ? 0.028 0.511 -29.337 1.00 27.08 109 GLU A C 1
ATOM 1371 O O . GLU A 1 111 ? -0.923 -0.146 -29.707 1.00 31.43 109 GLU A O 1
ATOM 1383 N N . MET A 1 112 ? 0.233 0.813 -28.066 1.00 25.37 110 MET A N 1
ATOM 1384 C CA . MET A 1 112 ? -0.677 0.359 -27.021 1.00 27.92 110 MET A CA 1
ATOM 1385 C C . MET A 1 112 ? -2.073 0.972 -27.136 1.00 24.86 110 MET A C 1
ATOM 1386 O O . MET A 1 112 ? -3.062 0.316 -26.905 1.00 23.92 110 MET A O 1
ATOM 1400 N N . LYS A 1 113 ? -2.143 2.239 -27.496 1.00 25.89 111 LYS A N 1
ATOM 1401 C CA . LYS A 1 113 ? -3.417 2.931 -27.564 1.00 23.45 111 LYS A CA 1
ATOM 1402 C C . LYS A 1 113 ? -4.326 2.340 -28.626 1.00 25.15 111 LYS A C 1
ATOM 1403 O O . LYS A 1 113 ? -5.525 2.448 -28.546 1.00 28.06 111 LYS A O 1
ATOM 1422 N N . ARG A 1 114 ? -3.736 1.721 -29.631 1.00 25.96 112 ARG A N 1
ATOM 1423 C CA . ARG A 1 114 ? -4.493 1.134 -30.727 1.00 25.45 112 ARG A CA 1
ATOM 1424 C C . ARG A 1 114 ? -5.393 -0.030 -30.296 1.00 26.40 112 ARG A C 1
ATOM 1425 O O . ARG A 1 114 ? -6.300 -0.406 -31.014 1.00 28.45 112 ARG A O 1
ATOM 1446 N N . VAL A 1 115 ? -5.079 -0.645 -29.165 1.00 26.11 113 VAL A N 1
ATOM 1447 C CA . VAL A 1 115 ? -5.832 -1.798 -28.686 1.00 21.24 113 VAL A CA 1
ATOM 1448 C C . VAL A 1 115 ? -6.578 -1.585 -27.363 1.00 22.82 113 VAL A C 1
ATOM 1449 O O . VAL A 1 115 ? -6.943 -2.531 -26.700 1.00 22.75 113 VAL A O 1
ATOM 1462 N N . ILE A 1 116 ? -6.811 -0.334 -26.999 1.00 22.13 114 ILE A N 1
ATOM 1463 C CA . ILE A 1 116 ? -7.610 -0.036 -25.822 1.00 23.84 114 ILE A CA 1
ATOM 1464 C C . ILE A 1 116 ? -9.001 -0.613 -26.025 1.00 19.88 114 ILE A C 1
ATOM 1465 O O . ILE A 1 116 ? -9.588 -1.141 -25.112 1.00 23.04 114 ILE A O 1
ATOM 1481 N N . GLY A 1 117 ? -9.513 -0.501 -27.236 1.00 24.22 115 GLY A N 1
ATOM 1482 C CA . GLY A 1 117 ? -10.793 -1.092 -27.581 1.00 24.04 115 GLY A CA 1
ATOM 1483 C C . GLY A 1 117 ? -11.940 -0.545 -26.756 1.00 24.65 115 GLY A C 1
ATOM 1484 O O . GLY A 1 117 ? -12.071 0.668 -26.592 1.00 25.18 115 GLY A O 1
ATOM 1488 N N . GLN A 1 118 ? -12.770 -1.441 -26.234 1.00 25.53 116 GLN A N 1
ATOM 1489 C CA . GLN A 1 118 ? -13.977 -1.044 -25.514 1.00 22.86 116 GLN A CA 1
ATOM 1490 C C . GLN A 1 118 ? -13.676 -0.494 -24.122 1.00 24.27 116 GLN A C 1
ATOM 1491 O O . GLN A 1 118 ? -14.569 0.028 -23.456 1.00 25.83 116 GLN A O 1
ATOM 1505 N N . GLY A 1 119 ? -12.426 -0.626 -23.685 1.00 24.51 117 GLY A N 1
ATOM 1506 C CA . GLY A 1 119 ? -11.980 -0.069 -22.416 1.00 23.36 117 GLY A CA 1
ATOM 1507 C C . GLY A 1 119 ? -12.796 -0.491 -21.206 1.00 23.09 117 GLY A C 1
ATOM 1508 O O . GLY A 1 119 ? -12.999 -1.683 -20.967 1.00 22.57 117 GLY A O 1
ATOM 1512 N N . VAL A 1 120 ? -13.245 0.496 -20.434 1.00 18.53 118 VAL A N 1
ATOM 1513 C CA . VAL A 1 120 ? -14.060 0.256 -19.246 1.00 17.67 118 VAL A CA 1
ATOM 1514 C C . VAL A 1 120 ? -15.264 1.186 -19.170 1.00 18.99 118 VAL A C 1
ATOM 1515 O O . VAL A 1 120 ? -15.332 2.198 -19.869 1.00 21.54 118 VAL A O 1
ATOM 1528 N N . LYS A 1 121 ? -16.209 0.823 -18.310 1.00 20.43 119 LYS A N 1
ATOM 1529 C CA . LYS A 1 121 ? -17.213 1.759 -17.829 1.00 21.59 119 LYS A CA 1
ATOM 1530 C C . LYS A 1 121 ? -17.016 1.890 -16.329 1.00 21.87 119 LYS A C 1
ATOM 1531 O O . LYS A 1 121 ? -16.725 0.899 -15.651 1.00 21.93 119 LYS A O 1
ATOM 1550 N N . ILE A 1 122 ? -17.129 3.112 -15.823 1.00 21.42 120 ILE A N 1
ATOM 1551 C CA . ILE A 1 122 ? -17.126 3.333 -14.387 1.00 22.76 120 ILE A CA 1
ATOM 1552 C C . ILE A 1 122 ? -18.435 3.990 -13.993 1.00 24.18 120 ILE A C 1
ATOM 1553 O O . ILE A 1 122 ? -19.059 4.683 -14.799 1.00 23.90 120 ILE A O 1
ATOM 1569 N N . LYS A 1 123 ? -18.851 3.750 -12.757 1.00 19.39 121 LYS A N 1
ATOM 1570 C CA . LYS A 1 123 ? -20.087 4.321 -12.251 1.00 18.96 121 LYS A CA 1
ATOM 1571 C C . LYS A 1 123 ? -19.972 4.619 -10.774 1.00 22.04 121 LYS A C 1
ATOM 1572 O O . LYS A 1 123 ? -19.425 3.820 -10.021 1.00 23.91 121 LYS A O 1
ATOM 1591 N N . MET A 1 124 ? -20.493 5.770 -10.362 1.00 24.15 122 MET A N 1
ATOM 1592 C CA . MET A 1 124 ? -20.643 6.049 -8.942 1.00 24.95 122 MET A CA 1
ATOM 1593 C C . MET A 1 124 ? -22.062 5.711 -8.507 1.00 26.63 122 MET A C 1
ATOM 1594 O O . MET A 1 124 ? -23.030 6.166 -9.116 1.00 29.08 122 MET A O 1
ATOM 1608 N N . ASP A 1 125 ? -22.185 4.903 -7.458 1.00 21.85 123 ASP A N 1
ATOM 1609 C CA . ASP A 1 125 ? -23.499 4.518 -6.951 1.00 24.41 123 ASP A CA 1
ATOM 1610 C C . ASP A 1 125 ? -23.957 5.484 -5.861 1.00 27.29 123 ASP A C 1
ATOM 1611 O O . ASP A 1 125 ? -23.290 6.478 -5.580 1.00 27.58 123 ASP A O 1
ATOM 1620 N N . ASP A 1 126 ? -25.101 5.183 -5.257 1.00 38.40 124 ASP A N 1
ATOM 1621 C CA A ASP A 1 126 ? -25.688 6.053 -4.243 0.57 37.22 124 ASP A CA 1
ATOM 1622 C CA B ASP A 1 126 ? -25.689 6.052 -4.243 0.43 37.21 124 ASP A CA 1
ATOM 1623 C C . ASP A 1 126 ? -24.840 6.115 -2.975 1.00 36.07 124 ASP A C 1
ATOM 1624 O O . ASP A 1 126 ? -24.907 7.089 -2.223 1.00 47.96 124 ASP A O 1
ATOM 1639 N N . ALA A 1 127 ? -24.044 5.077 -2.738 1.00 37.11 125 ALA A N 1
ATOM 1640 C CA . ALA A 1 127 ? -23.203 5.018 -1.544 1.00 32.67 125 ALA A CA 1
ATOM 1641 C C . ALA A 1 127 ? -21.900 5.800 -1.709 1.00 36.06 125 ALA A C 1
ATOM 1642 O O . ALA A 1 127 ? -21.195 6.049 -0.731 1.00 32.19 125 ALA A O 1
ATOM 1649 N N . GLY A 1 128 ? -21.611 6.228 -2.931 1.00 27.27 126 GLY A N 1
ATOM 1650 C CA . GLY A 1 128 ? -20.360 6.887 -3.225 1.00 24.86 126 GLY A CA 1
ATOM 1651 C C . GLY A 1 128 ? -19.252 5.943 -3.650 1.00 23.78 126 GLY A C 1
ATOM 1652 O O . GLY A 1 128 ? -18.121 6.348 -3.799 1.00 22.38 126 GLY A O 1
ATOM 1656 N N . ASN A 1 129 ? -19.576 4.675 -3.832 1.00 22.42 127 ASN A N 1
ATOM 1657 C CA . ASN A 1 129 ? -18.616 3.757 -4.402 1.00 20.05 127 ASN A CA 1
ATOM 1658 C C . ASN A 1 129 ? -18.405 4.090 -5.856 1.00 20.09 127 ASN A C 1
ATOM 1659 O O . ASN A 1 129 ? -19.297 4.570 -6.518 1.00 21.03 127 ASN A O 1
ATOM 1670 N N . ILE A 1 130 ? -17.215 3.805 -6.360 1.00 18.25 128 ILE A N 1
ATOM 1671 C CA . ILE A 1 130 ? -17.007 3.827 -7.780 1.00 19.38 128 ILE A CA 1
ATOM 1672 C C . ILE A 1 130 ? -16.827 2.389 -8.235 1.00 21.60 128 ILE A C 1
ATOM 1673 O O . ILE A 1 130 ? -15.915 1.718 -7.813 1.00 20.73 128 ILE A O 1
ATOM 1689 N N . LEU A 1 131 ? -17.726 1.947 -9.096 1.00 18.66 129 LEU A N 1
ATOM 1690 C CA . LEU A 1 131 ? -17.669 0.621 -9.684 1.00 20.94 129 LEU A CA 1
ATOM 1691 C C . LEU A 1 131 ? -16.970 0.702 -11.025 1.00 19.67 129 LEU A C 1
ATOM 1692 O O . LEU A 1 131 ? -17.026 1.731 -11.692 1.00 20.81 129 LEU A O 1
ATOM 1708 N N . ILE A 1 132 ? -16.292 -0.363 -11.411 1.00 18.81 130 ILE A N 1
ATOM 1709 C CA . ILE A 1 132 ? -15.665 -0.477 -12.695 1.00 20.29 130 ILE A CA 1
ATOM 1710 C C . ILE A 1 132 ? -15.937 -1.846 -13.324 1.00 21.75 130 ILE A C 1
ATOM 1711 O O . ILE A 1 132 ? -16.088 -2.820 -12.649 1.00 21.71 130 ILE A O 1
ATOM 1727 N N . ARG A 1 133 ? -16.066 -1.836 -14.636 1.00 20.85 131 ARG A N 1
ATOM 1728 C CA . ARG A 1 133 ? -16.216 -3.022 -15.448 1.00 24.31 131 ARG A CA 1
ATOM 1729 C C . ARG A 1 133 ? -15.360 -2.971 -16.706 1.00 22.45 131 ARG A C 1
ATOM 1730 O O . ARG A 1 133 ? -15.416 -2.043 -17.437 1.00 20.55 131 ARG A O 1
ATOM 1751 N N . ARG A 1 134 ? -14.614 -4.036 -16.935 1.00 24.17 132 ARG A N 1
ATOM 1752 C CA . ARG A 1 134 ? -13.765 -4.151 -18.089 1.00 21.78 132 ARG A CA 1
ATOM 1753 C C . ARG A 1 134 ? -14.547 -4.718 -19.250 1.00 24.11 132 ARG A C 1
ATOM 1754 O O . ARG A 1 134 ? -15.075 -5.756 -19.148 1.00 29.72 132 ARG A O 1
ATOM 1775 N N . TYR A 1 135 ? -14.583 -3.988 -20.339 1.00 23.64 133 TYR A N 1
ATOM 1776 C CA . TYR A 1 135 ? -15.169 -4.448 -21.598 1.00 23.59 133 TYR A CA 1
ATOM 1777 C C . TYR A 1 135 ? -14.093 -4.801 -22.626 1.00 24.71 133 TYR A C 1
ATOM 1778 O O . TYR A 1 135 ? -14.332 -5.596 -23.537 1.00 27.54 133 TYR A O 1
ATOM 1796 N N . ALA A 1 136 ? -12.911 -4.211 -22.472 1.00 23.85 134 ALA A N 1
ATOM 1797 C CA . ALA A 1 136 ? -11.829 -4.371 -23.437 1.00 23.58 134 ALA A CA 1
ATOM 1798 C C . ALA A 1 136 ? -11.370 -5.821 -23.570 1.00 19.27 134 ALA A C 1
ATOM 1799 O O . ALA A 1 136 ? -11.371 -6.582 -22.594 1.00 22.95 134 ALA A O 1
ATOM 1806 N N . LYS A 1 137 ? -10.978 -6.196 -24.784 1.00 26.88 135 LYS A N 1
ATOM 1807 C CA . LYS A 1 137 ? -10.342 -7.487 -25.010 1.00 28.15 135 LYS A CA 1
ATOM 1808 C C . LYS A 1 137 ? -8.953 -7.448 -24.394 1.00 25.09 135 LYS A C 1
ATOM 1809 O O . LYS A 1 137 ? -8.480 -8.432 -23.826 1.00 27.69 135 LYS A O 1
ATOM 1828 N N . SER A 1 138 ? -8.312 -6.296 -24.485 1.00 25.64 136 SER A N 1
ATOM 1829 C CA . SER A 1 138 ? -7.041 -6.063 -23.824 1.00 18.75 136 SER A CA 1
ATOM 1830 C C . SER A 1 138 ? -7.231 -5.918 -22.327 1.00 23.09 136 SER A C 1
ATOM 1831 O O . SER A 1 138 ? -8.329 -5.711 -21.860 1.00 21.54 136 SER A O 1
ATOM 1839 N N . ASN A 1 139 ? -6.147 -6.088 -21.594 1.00 20.65 137 ASN A N 1
ATOM 1840 C CA . ASN A 1 139 ? -6.169 -5.990 -20.151 1.00 21.97 137 ASN A CA 1
ATOM 1841 C C . ASN A 1 139 ? -6.349 -4.567 -19.657 1.00 20.10 137 ASN A C 1
ATOM 1842 O O . ASN A 1 139 ? -5.981 -3.625 -20.324 1.00 21.32 137 ASN A O 1
ATOM 1853 N N . VAL A 1 140 ? -6.942 -4.449 -18.479 1.00 21.01 138 VAL A N 1
ATOM 1854 C CA . VAL A 1 140 ? -7.016 -3.199 -17.751 1.00 19.49 138 VAL A CA 1
ATOM 1855 C C . VAL A 1 140 ? -6.554 -3.414 -16.318 1.00 19.76 138 VAL A C 1
ATOM 1856 O O . VAL A 1 140 ? -7.002 -4.335 -15.667 1.00 21.82 138 VAL A O 1
ATOM 1869 N N . TYR A 1 141 ? -5.673 -2.552 -15.839 1.00 17.75 139 TYR A N 1
ATOM 1870 C CA . TYR A 1 141 ? -5.061 -2.715 -14.524 1.00 18.09 139 TYR A CA 1
ATOM 1871 C C . TYR A 1 141 ? -5.431 -1.595 -13.575 1.00 20.81 139 TYR A C 1
ATOM 1872 O O . TYR A 1 141 ? -5.443 -0.428 -13.960 1.00 23.09 139 TYR A O 1
ATOM 1890 N N . VAL A 1 142 ? -5.723 -1.962 -12.334 1.00 20.48 140 VAL A N 1
ATOM 1891 C CA . VAL A 1 142 ? -5.913 -0.988 -11.271 1.00 20.89 140 VAL A CA 1
ATOM 1892 C C . VAL A 1 142 ? -4.598 -0.821 -10.519 1.00 23.42 140 VAL A C 1
ATOM 1893 O O . VAL A 1 142 ? -3.981 -1.803 -10.101 1.00 26.01 140 VAL A O 1
ATOM 1906 N N . LYS A 1 143 ? -4.171 0.426 -10.362 1.00 20.78 141 LYS A N 1
ATOM 1907 C CA . LYS A 1 143 ? -2.920 0.749 -9.686 1.00 25.37 141 LYS A CA 1
ATOM 1908 C C . LYS A 1 143 ? -3.183 1.468 -8.372 1.00 28.78 141 LYS A C 1
ATOM 1909 O O . LYS A 1 143 ? -4.104 2.276 -8.275 1.00 25.35 141 LYS A O 1
ATOM 1928 N N . SER A 1 144 ? -2.363 1.178 -7.367 1.00 32.89 142 SER A N 1
ATOM 1929 C CA . SER A 1 144 ? -2.458 1.859 -6.082 1.00 29.33 142 SER A CA 1
ATOM 1930 C C . SER A 1 144 ? -1.895 3.274 -6.171 1.00 27.04 142 SER A C 1
ATOM 1931 O O . SER A 1 144 ? -0.865 3.505 -6.809 1.00 30.72 142 SER A O 1
ATOM 1939 N N . THR A 1 145 ? -2.566 4.214 -5.522 1.00 23.47 143 THR A N 1
ATOM 1940 C CA . THR A 1 145 ? -2.134 5.597 -5.516 1.00 25.98 143 THR A CA 1
ATOM 1941 C C . THR A 1 145 ? -1.386 6.002 -4.249 1.00 29.72 143 THR A C 1
ATOM 1942 O O . THR A 1 145 ? -1.181 7.168 -4.006 1.00 35.14 143 THR A O 1
ATOM 1953 N N . ALA A 1 146 ? -1.016 5.041 -3.427 1.00 32.44 144 ALA A N 1
ATOM 1954 C CA . ALA A 1 146 ? -0.388 5.367 -2.154 1.00 40.95 144 ALA A CA 1
ATOM 1955 C C . ALA A 1 146 ? 0.943 6.103 -2.325 1.00 54.52 144 ALA A C 1
ATOM 1956 O O . ALA A 1 146 ? 1.756 5.735 -3.157 1.00 45.80 144 ALA A O 1
ATOM 1963 N N . SER A 1 147 ? 1.097 7.197 -1.583 1.00 53.49 145 SER A N 1
ATOM 1964 C CA . SER A 1 147 ? 2.356 7.931 -1.455 1.00 57.40 145 SER A CA 1
ATOM 1965 C C . SER A 1 147 ? 3.438 7.188 -0.695 1.00 55.77 145 SER A C 1
ATOM 1966 O O . SER A 1 147 ? 4.606 7.213 -1.060 1.00 68.36 145 SER A O 1
ATOM 1974 N N . SER A 1 148 ? 3.040 6.531 0.376 1.00 55.38 146 SER A N 1
ATOM 1975 C CA . SER A 1 148 ? 3.977 5.828 1.221 1.00 58.27 146 SER A CA 1
ATOM 1976 C C . SER A 1 148 ? 3.557 4.381 1.270 1.00 60.47 146 SER A C 1
ATOM 1977 O O . SER A 1 148 ? 2.392 4.062 1.136 1.00 55.11 146 SER A O 1
ATOM 1985 N N . PRO A 1 149 ? 4.593 3.486 1.450 1.00 63.45 147 PRO A N 1
ATOM 1986 C CA . PRO A 1 149 ? 4.203 2.070 1.386 1.00 56.86 147 PRO A CA 1
ATOM 1987 C C . PRO A 1 149 ? 3.271 1.584 2.498 1.00 59.67 147 PRO A C 1
ATOM 1988 O O . PRO A 1 149 ? 2.663 0.532 2.339 1.00 54.76 147 PRO A O 1
ATOM 1999 N N . ASN A 1 150 ? 3.161 2.309 3.601 1.00 51.28 148 ASN A N 1
ATOM 2000 C CA . ASN A 1 150 ? 2.370 1.835 4.715 1.00 58.53 148 ASN A CA 1
ATOM 2001 C C . ASN A 1 150 ? 0.962 2.415 4.776 1.00 68.15 148 ASN A C 1
ATOM 2002 O O . ASN A 1 150 ? 0.245 2.221 5.736 1.00 68.08 148 ASN A O 1
ATOM 2013 N N . GLU A 1 151 ? 0.586 3.126 3.739 1.00 62.83 149 GLU A N 1
ATOM 2014 C CA . GLU A 1 151 ? -0.733 3.727 3.653 1.00 61.78 149 GLU A CA 1
ATOM 2015 C C . GLU A 1 151 ? -1.843 2.710 3.483 1.00 55.76 149 GLU A C 1
ATOM 2016 O O . GLU A 1 151 ? -1.683 1.696 2.838 1.00 55.51 149 GLU A O 1
ATOM 2028 N N . GLU A 1 152 ? -2.974 2.996 4.102 1.00 53.15 150 GLU A N 1
ATOM 2029 C CA A GLU A 1 152 ? -4.410 1.976 3.951 0.53 40.04 150 GLU A CA 1
ATOM 2030 C CA B GLU A 1 152 ? -4.393 2.098 3.988 0.47 40.06 150 GLU A CA 1
ATOM 2031 C C . GLU A 1 152 ? -4.844 2.327 2.266 1.00 36.19 150 GLU A C 1
ATOM 2032 O O . GLU A 1 152 ? -4.424 3.332 1.777 1.00 38.53 150 GLU A O 1
ATOM 2053 N N . THR A 1 153 ? -5.724 1.537 1.702 1.00 34.88 151 THR A N 1
ATOM 2054 C CA . THR A 1 153 ? -6.239 1.776 0.398 1.00 31.52 151 THR A CA 1
ATOM 2055 C C . THR A 1 153 ? -7.738 1.749 0.447 1.00 26.85 151 THR A C 1
ATOM 2056 O O . THR A 1 153 ? -8.301 1.080 1.226 1.00 30.26 151 THR A O 1
ATOM 2067 N N . SER A 1 154 ? -8.356 2.517 -0.415 1.00 24.34 152 SER A N 1
ATOM 2068 C CA A SER A 1 154 ? -9.807 2.411 -0.677 0.44 24.61 152 SER A CA 1
ATOM 2069 C CA B SER A 1 154 ? -9.989 2.532 -0.761 0.56 24.92 152 SER A CA 1
ATOM 2070 C C . SER A 1 154 ? -10.342 1.516 -1.945 1.00 22.78 152 SER A C 1
ATOM 2071 O O . SER A 1 154 ? -11.437 1.410 -2.290 1.00 24.01 152 SER A O 1
ATOM 2084 N N . ILE A 1 155 ? -9.345 0.857 -2.494 1.00 21.15 153 ILE A N 1
ATOM 2085 C CA . ILE A 1 155 ? -9.590 -0.144 -3.485 1.00 19.11 153 ILE A CA 1
ATOM 2086 C C . ILE A 1 155 ? -10.349 -1.311 -2.885 1.00 24.35 153 ILE A C 1
ATOM 2087 O O . ILE A 1 155 ? -10.030 -1.784 -1.863 1.00 22.28 153 ILE A O 1
A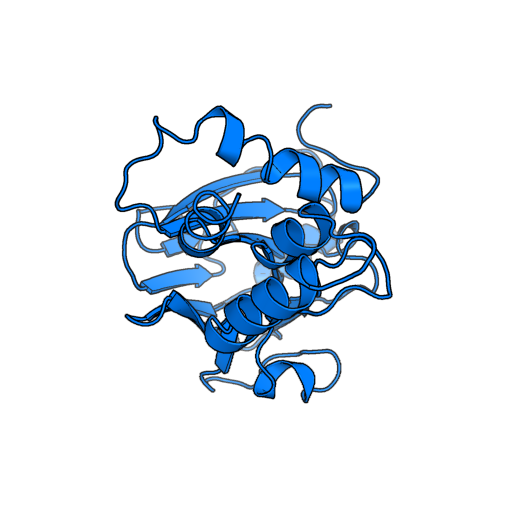TOM 2103 N N . GLY A 1 156 ? -11.361 -1.763 -3.590 1.00 21.08 154 GLY A N 1
ATOM 2104 C CA . GLY A 1 156 ? -12.192 -2.857 -3.118 1.00 22.49 154 GLY A CA 1
ATOM 2105 C C . GLY A 1 156 ? -11.436 -4.166 -2.991 1.00 22.82 154 GLY A C 1
ATOM 2106 O O . GLY A 1 156 ? -10.461 -4.406 -3.700 1.00 26.72 154 GLY A O 1
ATOM 2110 N N . ALA A 1 157 ? -11.906 -5.022 -2.089 1.00 24.97 155 ALA A N 1
ATOM 2111 C CA . ALA A 1 157 ? -11.246 -6.295 -1.815 1.00 24.84 155 ALA A CA 1
ATOM 2112 C C . ALA A 1 157 ? -11.193 -7.191 -3.050 1.00 23.92 155 ALA A C 1
ATOM 2113 O O . ALA A 1 157 ? -10.215 -7.911 -3.257 1.00 32.25 155 ALA A O 1
ATOM 2120 N N . GLU A 1 158 ? -12.235 -7.140 -3.873 1.00 29.20 156 GLU A N 1
ATOM 2121 C CA . GLU A 1 158 ? -12.305 -7.990 -5.058 1.00 29.09 156 GLU A CA 1
ATOM 2122 C C . GLU A 1 158 ? -11.182 -7.686 -6.049 1.00 27.53 156 GLU A C 1
ATOM 2123 O O . GLU A 1 158 ? -10.714 -8.582 -6.747 1.00 35.13 156 GLU A O 1
ATOM 2135 N N . ILE A 1 159 ? -10.753 -6.428 -6.113 1.00 25.56 157 ILE A N 1
ATOM 2136 C CA . ILE A 1 159 ? -9.653 -6.040 -6.997 1.00 24.10 157 ILE A CA 1
ATOM 2137 C C . ILE A 1 159 ? -8.312 -6.417 -6.382 1.00 23.81 157 ILE A C 1
ATOM 2138 O O . ILE A 1 159 ? -7.400 -6.857 -7.081 1.00 26.02 157 ILE A O 1
ATOM 2154 N N . LEU A 1 160 ? -8.197 -6.232 -5.071 1.00 25.92 158 LEU A N 1
ATOM 2155 C CA . LEU A 1 160 ? -6.957 -6.520 -4.363 1.00 24.60 158 LEU A CA 1
ATOM 2156 C C . LEU A 1 160 ? -6.606 -8.005 -4.426 1.00 26.21 158 LEU A C 1
ATOM 2157 O O . LEU A 1 160 ? -5.441 -8.371 -4.298 1.00 29.75 158 LEU A O 1
ATOM 2173 N N . LYS A 1 161 ? -7.599 -8.830 -4.639 1.00 25.19 159 LYS A N 1
ATOM 2174 C CA . LYS A 1 161 ? -7.403 -10.252 -4.775 1.00 30.84 159 LYS A CA 1
ATOM 2175 C C . LYS A 1 161 ? -6.991 -10.716 -6.155 1.00 34.55 159 LYS A C 1
ATOM 2176 O O . LYS A 1 161 ? -6.728 -11.871 -6.343 1.00 36.56 159 LYS A O 1
ATOM 2195 N N . LEU A 1 162 ? -6.970 -9.833 -7.123 1.00 26.65 160 LEU A N 1
ATOM 2196 C CA . LEU A 1 162 ? -6.652 -10.211 -8.468 1.00 26.50 160 LEU A CA 1
ATOM 2197 C C . LEU A 1 162 ? -5.175 -10.186 -8.741 1.00 26.79 160 LEU A C 1
ATOM 2198 O O . LEU A 1 162 ? -4.522 -9.248 -8.425 1.00 25.18 160 LEU A O 1
ATOM 2214 N N . PRO A 1 163 ? -4.677 -11.252 -9.360 1.00 28.47 161 PRO A N 1
ATOM 2215 C CA A PRO A 1 163 ? -3.181 -11.055 -9.740 0.39 31.75 161 PRO A CA 1
ATOM 2216 C CA B PRO A 1 163 ? -3.236 -11.042 -9.645 0.61 31.71 161 PRO A CA 1
ATOM 2217 C C . PRO A 1 163 ? -2.803 -9.775 -10.654 1.00 26.37 161 PRO A C 1
ATOM 2218 O O . PRO A 1 163 ? -3.425 -9.498 -11.590 1.00 26.55 161 PRO A O 1
ATOM 2238 N N . ASN A 1 164 ? -1.952 -8.976 -10.085 1.00 26.83 162 ASN A N 1
ATOM 2239 C CA . ASN A 1 164 ? -1.482 -7.759 -10.685 1.00 27.33 162 ASN A CA 1
ATOM 2240 C C . ASN A 1 164 ? -2.615 -6.774 -10.831 1.00 25.44 162 ASN A C 1
ATOM 2241 O O . ASN A 1 164 ? -2.526 -5.871 -11.572 1.00 23.74 162 ASN A O 1
ATOM 2252 N N . GLN A 1 165 ? -3.666 -6.994 -10.074 1.00 21.45 163 GLN A N 1
ATOM 2253 C CA . GLN A 1 165 ? -4.810 -6.116 -10.070 1.00 23.61 163 GLN A CA 1
ATOM 2254 C C . GLN A 1 165 ? -5.337 -5.908 -11.484 1.00 24.86 163 GLN A C 1
ATOM 2255 O O . GLN A 1 165 ? -5.766 -4.856 -11.849 1.00 24.30 163 GLN A O 1
ATOM 2269 N N . ALA A 1 166 ? -5.324 -6.976 -12.243 1.00 25.32 164 ALA A N 1
ATOM 2270 C CA . ALA A 1 166 ? -5.828 -6.956 -13.592 1.00 23.34 164 ALA A CA 1
ATOM 2271 C C . ALA A 1 166 ? -7.281 -7.384 -13.611 1.00 25.31 164 ALA A C 1
ATOM 2272 O O . ALA A 1 166 ? -7.621 -8.477 -13.203 1.00 24.78 164 ALA A O 1
ATOM 2279 N N . LEU A 1 167 ? -8.127 -6.508 -14.126 1.00 20.94 165 LEU A N 1
ATOM 2280 C CA . LEU A 1 167 ? -9.561 -6.714 -14.101 1.00 23.06 165 LEU A CA 1
ATOM 2281 C C . LEU A 1 167 ? -9.977 -7.915 -14.931 1.00 22.70 165 LEU A C 1
ATOM 2282 O O . LEU A 1 167 ? -9.446 -8.138 -16.001 1.00 21.62 165 LEU A O 1
ATOM 2298 N N . GLU A 1 168 ? -10.943 -8.675 -14.419 1.00 28.22 166 GLU A N 1
ATOM 2299 C CA . GLU A 1 168 ? -11.521 -9.783 -15.165 1.00 24.99 166 GLU A CA 1
ATOM 2300 C C . GLU A 1 168 ? -12.553 -9.253 -16.147 1.00 27.25 166 GLU A C 1
ATOM 2301 O O . GLU A 1 168 ? -13.205 -8.240 -15.890 1.00 30.65 166 GLU A O 1
ATOM 2313 N N . SER A 1 169 ? -12.701 -9.948 -17.267 1.00 24.59 167 SER A N 1
ATOM 2314 C CA . SER A 1 169 ? -13.615 -9.526 -18.321 1.00 31.10 167 SER A CA 1
ATOM 2315 C C . SER A 1 169 ? -15.064 -9.424 -17.844 1.00 35.77 167 SER A C 1
ATOM 2316 O O . SER A 1 169 ? -15.632 -10.386 -17.328 1.00 36.14 167 SER A O 1
ATOM 2324 N N . GLU A 1 170 ? -15.636 -8.234 -18.008 1.00 36.21 168 GLU A N 1
ATOM 2325 C CA . GLU A 1 170 ? -17.068 -7.989 -17.825 1.00 41.13 168 GLU A CA 1
ATOM 2326 C C . GLU A 1 170 ? -17.610 -8.314 -16.430 1.00 37.75 168 GLU A C 1
ATOM 2327 O O . GLU A 1 170 ? -18.809 -8.540 -16.264 1.00 45.29 168 GLU A O 1
ATOM 2339 N N . LYS A 1 171 ? -16.731 -8.323 -15.433 1.00 31.67 169 LYS A N 1
ATOM 2340 C CA . LYS A 1 171 ? -17.149 -8.448 -14.041 1.00 31.21 169 LYS A CA 1
ATOM 2341 C C . LYS A 1 171 ? -17.111 -7.078 -13.366 1.00 27.88 169 LYS A C 1
ATOM 2342 O O . LYS A 1 171 ? -16.130 -6.345 -13.494 1.00 32.62 169 LYS A O 1
ATOM 2361 N N . ILE A 1 172 ? -18.179 -6.734 -12.656 1.00 29.15 170 ILE A N 1
ATOM 2362 C CA . ILE A 1 172 ? -18.251 -5.448 -11.966 1.00 28.22 170 ILE A CA 1
ATOM 2363 C C . ILE A 1 172 ? -17.592 -5.549 -10.594 1.00 32.33 170 ILE A C 1
ATOM 2364 O O . ILE A 1 172 ? -17.895 -6.452 -9.813 1.00 33.96 170 ILE A O 1
ATOM 2380 N N . VAL A 1 173 ? -16.688 -4.615 -10.310 1.00 25.34 171 VAL A N 1
ATOM 2381 C CA . VAL A 1 173 ? -15.983 -4.583 -9.031 1.00 24.77 171 VAL A CA 1
ATOM 2382 C C . VAL A 1 173 ? -15.862 -3.151 -8.514 1.00 23.64 171 VAL A C 1
ATOM 2383 O O . VAL A 1 173 ? -16.078 -2.198 -9.261 1.00 22.79 171 VAL A O 1
ATOM 2396 N N . LYS A 1 174 ? -15.528 -3.008 -7.232 1.00 23.76 172 LYS A N 1
ATOM 2397 C CA . LYS A 1 174 ? -15.420 -1.691 -6.603 1.00 21.83 172 LYS A CA 1
ATOM 2398 C C . LYS A 1 174 ? -14.017 -1.108 -6.725 1.00 23.98 172 LYS A C 1
ATOM 2399 O O . LYS A 1 174 ? -13.115 -1.478 -5.974 1.00 19.81 172 LYS A O 1
ATOM 2418 N N . LEU A 1 175 ? -13.848 -0.181 -7.662 1.00 20.40 173 LEU A N 1
ATOM 2419 C CA . LEU A 1 175 ? -12.598 0.555 -7.804 1.00 20.56 173 LEU A CA 1
ATOM 2420 C C . LEU A 1 175 ? -12.344 1.400 -6.563 1.00 24.53 173 LEU A C 1
ATOM 2421 O O . LEU A 1 175 ? -11.226 1.456 -6.042 1.00 20.51 173 LEU A O 1
ATOM 2437 N N . PHE A 1 176 ? -13.401 2.067 -6.109 1.00 20.03 174 PHE A N 1
ATOM 2438 C CA . PHE A 1 176 ? -13.368 2.849 -4.886 1.00 20.23 174 PHE A CA 1
ATOM 2439 C C . PHE A 1 176 ? -14.483 2.360 -3.966 1.00 20.79 174 PHE A C 1
ATOM 2440 O O . PHE A 1 176 ? -15.654 2.352 -4.341 1.00 19.92 174 PHE A O 1
ATOM 2457 N N . ASP A 1 177 ? -14.092 1.932 -2.770 1.00 17.56 175 ASP A N 1
ATOM 2458 C CA . ASP A 1 177 ? -15.014 1.416 -1.766 1.00 18.59 175 ASP A CA 1
ATOM 2459 C C . ASP A 1 177 ? -15.223 2.465 -0.679 1.00 19.62 175 ASP A C 1
ATOM 2460 O O . ASP A 1 177 ? -14.329 2.709 0.131 1.00 19.18 175 ASP A O 1
ATOM 2469 N N . MET A 1 178 ? -16.406 3.076 -0.646 1.00 18.99 176 MET A N 1
ATOM 2470 C CA . MET A 1 178 ? -16.648 4.182 0.279 1.00 21.59 176 MET A CA 1
ATOM 2471 C C . MET A 1 178 ? -16.686 3.708 1.733 1.00 19.25 176 MET A C 1
ATOM 2472 O O . MET A 1 178 ? -16.335 4.466 2.636 1.00 22.18 176 MET A O 1
ATOM 2486 N N . LYS A 1 179 ? -17.106 2.466 1.964 1.00 19.83 177 LYS A N 1
ATOM 2487 C CA . LYS A 1 179 ? -17.117 1.928 3.323 1.00 20.72 177 LYS A CA 1
ATOM 2488 C C . LYS A 1 179 ? -15.688 1.810 3.839 1.00 19.44 177 LYS A C 1
ATOM 2489 O O . LYS A 1 179 ? -15.396 2.186 4.978 1.00 21.07 177 LYS A O 1
ATOM 2508 N N . LYS A 1 180 ? -14.798 1.304 2.993 1.00 20.28 178 LYS A N 1
ATOM 2509 C CA . LYS A 1 180 ? -13.391 1.195 3.358 1.00 20.89 178 LYS A CA 1
ATOM 2510 C C . LYS A 1 180 ? -12.803 2.577 3.635 1.00 20.36 178 LYS A C 1
ATOM 2511 O O . LYS A 1 180 ? -12.101 2.773 4.625 1.00 21.69 178 LYS A O 1
ATOM 2530 N N . PHE A 1 181 ? -13.101 3.532 2.760 1.00 20.32 179 PHE A N 1
ATOM 2531 C CA . PHE A 1 181 ? -12.586 4.894 2.899 1.00 19.67 179 PHE A CA 1
ATOM 2532 C C . PHE A 1 181 ? -13.033 5.513 4.220 1.00 21.74 179 PHE A C 1
ATOM 2533 O O . PHE A 1 181 ? -12.233 6.076 4.962 1.00 19.91 179 PHE A O 1
ATOM 2550 N N . GLN A 1 182 ? -14.305 5.376 4.527 1.00 19.81 180 GLN A N 1
ATOM 2551 C CA . GLN A 1 182 ? -14.818 5.936 5.755 1.00 21.26 180 GLN A CA 1
ATOM 2552 C C . GLN A 1 182 ? -14.164 5.313 6.965 1.00 20.87 180 GLN A C 1
ATOM 2553 O O . GLN A 1 182 ? -13.867 5.994 7.928 1.00 22.94 180 GLN A O 1
ATOM 2567 N N . SER A 1 183 ? -13.965 4.006 6.921 1.00 20.80 181 SER A N 1
ATOM 2568 C CA . SER A 1 183 ? -13.313 3.308 8.008 1.00 22.05 181 SER A CA 1
ATOM 2569 C C . SER A 1 183 ? -11.870 3.742 8.176 1.00 25.59 181 SER A C 1
ATOM 2570 O O . SER A 1 183 ? -11.385 3.886 9.276 1.00 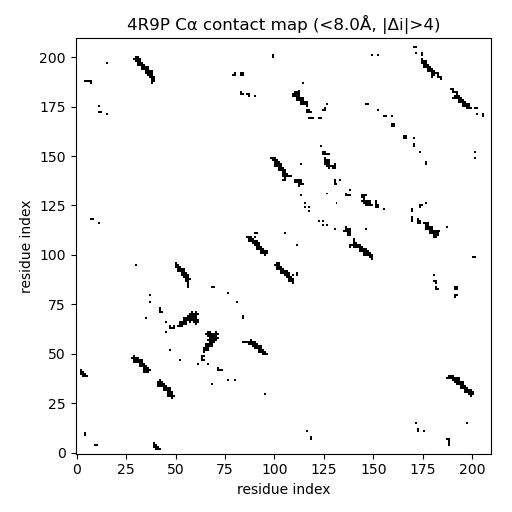24.78 181 SER A O 1
ATOM 2578 N N . ASN A 1 184 ? -11.194 3.930 7.058 1.00 21.49 182 ASN A N 1
ATOM 2579 C CA . ASN A 1 184 ? -9.819 4.394 7.082 1.00 27.17 182 ASN A CA 1
ATOM 2580 C C 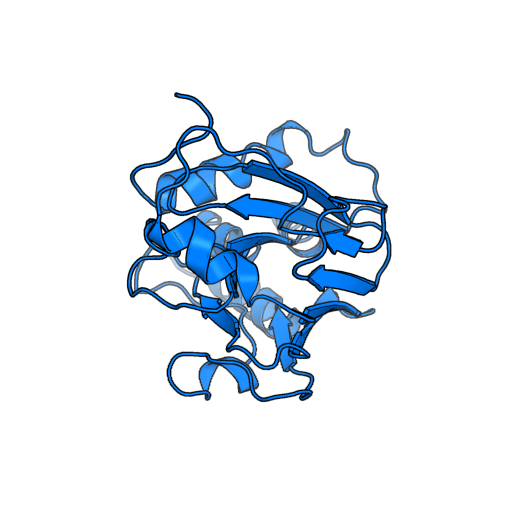. ASN A 1 184 ? -9.723 5.786 7.685 1.00 24.20 182 ASN A C 1
ATOM 2581 O O . ASN A 1 184 ? -8.832 6.073 8.463 1.00 28.61 182 ASN A O 1
ATOM 2592 N N . VAL A 1 185 ? -10.660 6.645 7.331 1.00 22.48 183 VAL A N 1
ATOM 2593 C CA . VAL A 1 185 ? -10.692 7.983 7.878 1.00 27.76 183 VAL A CA 1
ATOM 2594 C C . VAL A 1 185 ? -10.903 7.953 9.388 1.00 35.00 183 VAL A C 1
ATOM 2595 O O . VAL A 1 185 ? -10.258 8.671 10.121 1.00 31.38 183 VAL A O 1
ATOM 2608 N N . ASN A 1 186 ? -11.814 7.109 9.846 1.00 28.92 184 ASN A N 1
ATOM 2609 C CA . ASN A 1 186 ? -12.064 7.003 11.265 1.00 30.70 184 ASN A CA 1
ATOM 2610 C C . ASN A 1 186 ? -10.865 6.473 12.012 1.00 31.03 184 ASN A C 1
ATOM 2611 O O . ASN A 1 186 ? -10.552 6.941 13.090 1.00 35.05 184 ASN A O 1
ATOM 2622 N N . ARG A 1 187 ? -10.195 5.490 11.437 1.00 25.89 185 ARG A N 1
ATOM 2623 C CA . ARG A 1 187 ? -8.993 4.966 12.046 1.00 29.54 185 ARG A CA 1
ATOM 2624 C C . ARG A 1 187 ? -7.907 6.031 12.100 1.00 37.33 185 ARG A C 1
ATOM 2625 O O . ARG A 1 187 ? -7.237 6.175 13.098 1.00 32.54 185 ARG A O 1
ATOM 2646 N N . GLU A 1 188 ? -7.759 6.779 11.019 1.00 32.17 186 GLU A N 1
ATOM 2647 C CA . GLU A 1 188 ? -6.696 7.776 10.919 1.00 38.77 186 GLU A CA 1
ATOM 2648 C C . GLU A 1 188 ? -6.781 8.842 12.005 1.00 34.88 186 GLU A C 1
ATOM 2649 O O . GLU A 1 188 ? -5.783 9.148 12.657 1.00 39.17 186 GLU A O 1
ATOM 2661 N N . LEU A 1 189 ? -7.963 9.411 12.205 1.00 33.79 187 LEU A N 1
ATOM 2662 C CA . LEU A 1 189 ? -8.099 10.525 13.137 1.00 46.17 187 LEU A CA 1
ATOM 2663 C C . LEU A 1 189 ? -8.037 10.061 14.594 1.00 45.21 187 LEU A C 1
ATOM 2664 O O . LEU A 1 189 ? -8.055 10.884 15.509 1.00 51.43 187 LEU A O 1
ATOM 2680 N N . ARG A 1 190 ? -7.959 8.748 14.804 1.00 43.24 188 ARG A N 1
ATOM 2681 C CA . ARG A 1 190 ? -7.755 8.189 16.140 1.00 41.07 188 ARG A CA 1
ATOM 2682 C C . ARG A 1 190 ? -6.290 7.815 16.375 1.00 41.83 188 ARG A C 1
ATOM 2683 O O . ARG A 1 190 ? -5.929 7.370 17.463 1.00 42.35 188 ARG A O 1
ATOM 2704 N N . ARG A 1 191 ? -5.451 7.994 15.358 1.00 34.30 189 ARG A N 1
ATOM 2705 C CA . ARG A 1 191 ? -4.031 7.679 15.479 1.00 34.31 189 ARG A CA 1
ATOM 2706 C C . ARG A 1 191 ? -3.285 8.788 16.217 1.00 29.07 189 ARG A C 1
ATOM 2707 O O . ARG A 1 191 ? -3.754 9.921 16.292 1.00 34.77 189 ARG A O 1
ATOM 2728 N N . ALA A 1 192 ? -2.122 8.447 16.764 1.00 30.96 190 ALA A N 1
ATOM 2729 C CA . ALA A 1 192 ? -1.323 9.395 17.537 1.00 36.92 190 ALA A CA 1
ATOM 2730 C C . ALA A 1 192 ? -0.861 10.568 16.676 1.00 42.91 190 ALA A C 1
ATOM 2731 O O . ALA A 1 192 ? -0.811 11.711 17.139 1.00 35.69 190 ALA A O 1
ATOM 2738 N N . TYR A 1 193 ? -0.524 10.277 15.424 1.00 35.26 191 TYR A N 1
ATOM 2739 C CA . TYR A 1 193 ? -0.105 11.305 14.478 1.00 35.09 191 TYR A CA 1
ATOM 2740 C C . TYR A 1 193 ? -0.954 11.232 13.215 1.00 34.53 191 TYR A C 1
ATOM 2741 O O . TYR A 1 193 ? -0.529 10.663 12.211 1.00 34.02 191 TYR A O 1
ATOM 2759 N N . PRO A 1 194 ? -2.170 11.803 13.272 1.00 29.61 192 PRO A N 1
ATOM 2760 C CA . PRO A 1 194 ? -3.066 11.789 12.113 1.00 33.81 192 PRO A CA 1
ATOM 2761 C C . PRO A 1 194 ? -2.538 12.669 10.992 1.00 46.34 192 PRO A C 1
ATOM 2762 O O . PRO A 1 194 ? -2.062 13.774 11.256 1.00 41.63 192 PRO A O 1
ATOM 2773 N N . ASP A 1 195 ? -2.621 12.180 9.761 1.00 41.35 193 ASP A N 1
ATOM 2774 C CA . ASP A 1 195 ? -2.180 12.944 8.602 1.00 43.22 193 ASP A CA 1
ATOM 2775 C C . ASP A 1 195 ? -3.223 12.843 7.501 1.00 39.51 193 ASP A C 1
ATOM 2776 O O . ASP A 1 195 ? -3.481 11.762 6.980 1.00 36.32 193 ASP A O 1
ATOM 2785 N N . ARG A 1 196 ? -3.830 13.972 7.155 1.00 39.09 194 ARG A N 1
ATOM 2786 C CA . ARG A 1 196 ? -4.897 13.980 6.164 1.00 46.04 194 ARG A CA 1
ATOM 2787 C C . ARG A 1 196 ? -4.379 13.606 4.775 1.00 44.46 194 ARG A C 1
ATOM 2788 O O . ARG A 1 196 ? -5.158 13.243 3.898 1.00 38.60 194 ARG A O 1
ATOM 2809 N N . ARG A 1 197 ? -3.076 13.736 4.580 1.00 36.53 195 ARG A N 1
ATOM 2810 C CA . ARG A 1 197 ? -2.464 13.458 3.292 1.00 40.80 195 ARG A CA 1
ATOM 2811 C C . ARG A 1 197 ? -2.578 12.006 2.889 1.00 36.80 195 ARG A C 1
ATOM 2812 O O . ARG A 1 197 ? -2.766 11.692 1.736 1.00 34.66 195 ARG A O 1
ATOM 2833 N N . ARG A 1 198 ? -2.414 11.121 3.853 1.00 43.64 196 ARG A N 1
ATOM 2834 C CA . ARG A 1 198 ? -2.584 9.694 3.596 1.00 41.36 196 ARG A CA 1
ATOM 2835 C C . ARG A 1 198 ? -4.028 9.401 3.198 1.00 37.99 196 ARG A C 1
ATOM 2836 O O . ARG A 1 198 ? -4.296 8.492 2.436 1.00 44.02 196 ARG A O 1
ATOM 2857 N N . LEU A 1 199 ? -4.952 10.119 3.798 1.00 30.47 197 LEU A N 1
ATOM 2858 C CA . LEU A 1 199 ? -6.344 10.068 3.386 1.00 28.30 197 LEU A CA 1
ATOM 2859 C C . LEU A 1 199 ? -6.613 10.644 1.992 1.00 27.53 197 LEU A C 1
ATOM 2860 O O . LEU A 1 199 ? -7.389 10.111 1.239 1.00 29.10 197 LEU A O 1
ATOM 2876 N N . GLU A 1 200 ? -5.972 11.758 1.670 1.00 34.44 198 GLU A N 1
ATOM 2877 C CA . GLU A 1 200 ? -6.216 12.446 0.407 1.00 33.13 198 GLU A CA 1
ATOM 2878 C C . GLU A 1 200 ? -5.865 11.569 -0.795 1.00 28.28 198 GLU A C 1
ATOM 2879 O O . GLU A 1 200 ? -6.552 11.607 -1.815 1.00 28.95 198 GLU A O 1
ATOM 2891 N N . THR A 1 201 ? -4.806 10.775 -0.681 1.00 27.95 199 THR A N 1
ATOM 2892 C CA . THR A 1 201 ? -4.382 9.934 -1.799 1.00 26.30 199 THR A CA 1
ATOM 2893 C C . THR A 1 201 ? -5.412 8.851 -2.094 1.00 25.76 199 THR A C 1
ATOM 2894 O O . THR A 1 201 ? -5.539 8.401 -3.231 1.00 25.99 199 THR A O 1
ATOM 2905 N N . GLN A 1 202 ? -6.151 8.443 -1.066 1.00 27.34 200 GLN A N 1
ATOM 2906 C CA . GLN A 1 202 ? -7.200 7.440 -1.220 1.00 26.65 200 GLN A CA 1
ATOM 2907 C C . GLN A 1 202 ? -8.386 7.975 -2.009 1.00 24.41 200 GLN A C 1
ATOM 2908 O O . GLN A 1 202 ? -9.218 7.204 -2.485 1.00 26.97 200 GLN A O 1
ATOM 2922 N N . CYS A 1 203 ? -8.468 9.295 -2.129 1.00 22.88 201 CYS A N 1
ATOM 2923 C CA . CYS A 1 203 ? -9.488 9.916 -2.963 1.00 22.13 201 CYS A CA 1
ATOM 2924 C C . CYS A 1 203 ? -9.151 9.750 -4.435 1.00 24.54 201 CYS A C 1
ATOM 2925 O O . CYS A 1 203 ? -9.955 10.090 -5.303 1.00 25.61 201 CYS A O 1
ATOM 2933 N N . LEU A 1 204 ? -7.952 9.238 -4.705 1.00 21.86 202 LEU A N 1
ATOM 2934 C CA . LEU A 1 204 ? -7.490 9.025 -6.068 1.00 19.76 202 LEU A CA 1
ATOM 2935 C C . LEU A 1 204 ? -7.553 7.554 -6.440 1.00 23.65 202 LEU A C 1
ATOM 2936 O O . LEU A 1 204 ? -7.247 6.688 -5.621 1.00 24.49 202 LEU A O 1
ATOM 2952 N N . SER A 1 205 ? -7.950 7.290 -7.682 1.00 19.58 203 SER A N 1
ATOM 2953 C CA . SER A 1 205 ? -7.901 5.953 -8.254 1.00 19.78 203 SER A CA 1
ATOM 2954 C C . SER A 1 205 ? -7.125 6.040 -9.557 1.00 20.28 203 SER A C 1
ATOM 2955 O O . SER A 1 205 ? -7.180 7.054 -10.253 1.00 21.61 203 SER A O 1
ATOM 2963 N N . ALA A 1 206 ? -6.378 4.988 -9.872 1.00 18.80 204 ALA A N 1
ATOM 2964 C CA . ALA A 1 206 ? -5.566 4.969 -11.081 1.00 16.94 204 ALA A CA 1
ATOM 2965 C C . ALA A 1 206 ? -5.839 3.695 -11.858 1.00 22.60 204 ALA A C 1
ATOM 2966 O O . ALA A 1 206 ? -5.840 2.605 -11.290 1.00 21.09 204 ALA A O 1
ATOM 2973 N N . VAL A 1 207 ? -6.079 3.851 -13.157 1.00 17.18 205 VAL A N 1
ATOM 2974 C CA . VAL A 1 207 ? -6.395 2.738 -14.041 1.00 19.97 205 VAL A CA 1
ATOM 2975 C C . VAL A 1 207 ? -5.492 2.809 -15.266 1.00 17.43 205 VAL A C 1
ATOM 2976 O O . VAL A 1 207 ? -5.461 3.821 -15.962 1.00 17.15 205 VAL A O 1
ATOM 2989 N N . ALA A 1 208 ? -4.749 1.733 -15.506 1.00 16.41 206 ALA A N 1
ATOM 2990 C CA . ALA A 1 208 ? -3.849 1.649 -16.648 1.00 17.33 206 ALA A CA 1
ATOM 2991 C C . ALA A 1 208 ? -4.410 0.689 -17.684 1.00 19.07 206 ALA A C 1
ATOM 2992 O O . ALA A 1 208 ? -4.763 -0.446 -17.366 1.00 21.71 206 ALA A O 1
ATOM 2999 N N . PHE A 1 209 ? -4.482 1.153 -18.927 1.00 18.02 207 PHE A N 1
ATOM 3000 C CA . PHE A 1 209 ? -5.047 0.368 -20.010 1.00 16.90 207 PHE A CA 1
ATOM 3001 C C . PHE A 1 209 ? -3.970 -0.377 -20.785 1.00 18.81 207 PHE A C 1
ATOM 3002 O O . PHE A 1 209 ? -2.878 0.149 -20.994 1.00 20.15 207 PHE A O 1
ATOM 3019 N N . VAL A 1 210 ? -4.300 -1.608 -21.182 1.00 19.72 208 VAL A N 1
ATOM 3020 C CA . VAL A 1 210 ? -3.504 -2.426 -22.107 1.00 19.06 208 VAL A CA 1
ATOM 3021 C C . VAL A 1 210 ? -2.219 -2.973 -21.493 1.00 20.68 208 VAL A C 1
ATOM 3022 O O . VAL A 1 210 ? -1.979 -4.185 -21.529 1.00 22.99 208 VAL A O 1
ATOM 3035 N N . LYS A 1 211 ? -1.403 -2.089 -20.930 1.00 18.22 209 LYS A N 1
ATOM 3036 C CA . LYS A 1 211 ? -0.073 -2.464 -20.474 1.00 22.26 209 LYS A CA 1
ATOM 3037 C C . LYS A 1 211 ? 0.213 -1.944 -19.079 1.00 25.07 209 LYS A C 1
ATOM 3038 O O . LYS A 1 211 ? 0.068 -0.750 -18.801 1.00 25.75 209 LYS A O 1
ATOM 3057 N N . SER A 1 212 ? 0.628 -2.839 -18.208 1.00 25.53 210 SER A N 1
ATOM 3058 C CA . SER A 1 212 ? 1.034 -2.484 -16.876 1.00 27.30 210 SER A CA 1
ATOM 3059 C C . SER A 1 212 ? 2.537 -2.318 -16.803 1.00 32.09 210 SER A C 1
ATOM 3060 O O . SER A 1 212 ? 3.281 -3.040 -17.438 1.00 35.20 210 SER A O 1
ATOM 3068 N N . GLU A 1 213 ? 2.968 -1.354 -16.019 1.00 31.32 211 GLU A N 1
ATOM 3069 C CA . GLU A 1 213 ? 4.348 -1.242 -15.634 1.00 29.04 211 GLU A CA 1
ATOM 3070 C C . GLU A 1 213 ? 4.363 -1.111 -14.128 1.00 33.22 211 GLU A C 1
ATOM 3071 O O . GLU A 1 213 ? 3.385 -0.714 -13.521 1.00 29.62 211 GLU A O 1
ATOM 3083 N N . ASN A 1 214 ? 5.485 -1.453 -13.528 1.00 38.82 212 ASN A N 1
ATOM 3084 C CA . ASN A 1 214 ? 5.615 -1.424 -12.082 1.00 46.43 212 ASN A CA 1
ATOM 3085 C C . ASN A 1 214 ? 5.388 -0.013 -11.568 1.00 40.12 212 ASN A C 1
ATOM 3086 O O . ASN A 1 214 ? 4.774 0.188 -10.531 1.00 40.09 212 ASN A O 1
ATOM 3097 N N . ASP A 1 215 ? 5.895 0.951 -12.321 1.00 28.66 213 ASP A N 1
ATOM 3098 C CA . ASP A 1 215 ? 5.813 2.354 -11.979 1.00 29.75 213 ASP A CA 1
ATOM 3099 C C . ASP A 1 215 ? 4.718 3.031 -12.802 1.00 29.22 213 ASP A C 1
ATOM 3100 O O . ASP A 1 215 ? 4.698 2.921 -14.010 1.00 24.81 213 ASP A O 1
ATOM 3109 N N . ILE A 1 216 ? 3.801 3.717 -12.128 1.00 27.27 214 ILE A N 1
ATOM 3110 C CA . ILE A 1 216 ? 2.658 4.330 -12.805 1.00 22.97 214 ILE A CA 1
ATOM 3111 C C . ILE A 1 216 ? 3.116 5.335 -13.866 1.00 25.41 214 ILE A C 1
ATOM 3112 O O . ILE A 1 216 ? 2.516 5.435 -14.937 1.00 24.21 214 ILE A O 1
ATOM 3128 N N . LEU A 1 217 ? 4.194 6.060 -13.580 1.00 25.71 215 LEU A N 1
ATOM 3129 C CA . LEU A 1 217 ? 4.687 7.084 -14.495 1.00 22.70 215 LEU A CA 1
ATOM 3130 C C . LEU A 1 217 ? 5.254 6.490 -15.779 1.00 21.80 215 LEU A C 1
ATOM 3131 O O . LEU A 1 217 ? 5.556 7.219 -16.719 1.00 27.10 215 LEU A O 1
ATOM 3147 N N . GLU A 1 218 ? 5.406 5.169 -15.809 1.00 23.48 216 GLU A N 1
ATOM 3148 C CA . GLU A 1 218 ? 5.921 4.486 -16.987 1.00 22.68 216 GLU A CA 1
ATOM 3149 C C . GLU A 1 218 ? 4.805 3.823 -17.794 1.00 19.44 216 GLU A C 1
ATOM 3150 O O . GLU A 1 218 ? 5.046 3.317 -18.884 1.00 23.44 216 GLU A O 1
ATOM 3162 N N . CYS A 1 219 ? 3.581 3.831 -17.273 1.00 20.20 217 CYS A N 1
ATOM 3163 C CA . CYS A 1 219 ? 2.465 3.230 -17.993 1.00 21.13 217 CYS A CA 1
ATOM 3164 C C . CYS A 1 219 ? 2.152 4.031 -19.271 1.00 22.66 217 CYS A C 1
ATOM 3165 O O . CYS A 1 219 ? 2.023 5.261 -19.216 1.00 19.77 217 CYS A O 1
ATOM 3173 N N . PRO A 1 220 ? 2.040 3.349 -20.431 1.00 20.63 218 PRO A N 1
ATOM 3174 C CA A PRO A 1 220 ? 1.821 4.048 -21.704 0.53 22.46 218 PRO A CA 1
ATOM 3175 C CA B PRO A 1 220 ? 1.818 4.049 -21.702 0.47 22.47 218 PRO A CA 1
ATOM 3176 C C . PRO A 1 220 ? 0.536 4.875 -21.757 1.00 21.53 218 PRO A C 1
ATOM 3177 O O . PRO A 1 220 ? 0.535 5.941 -22.374 1.00 21.24 218 PRO A O 1
ATOM 3197 N N . ILE A 1 221 ? -0.536 4.390 -21.136 1.00 19.38 219 ILE A N 1
ATOM 3198 C CA . ILE A 1 221 ? -1.807 5.104 -21.182 1.00 17.27 219 ILE A CA 1
ATOM 3199 C C . ILE A 1 221 ? -2.666 4.751 -19.968 1.00 17.86 219 ILE A C 1
ATOM 3200 O O . ILE A 1 221 ? -3.062 3.600 -19.767 1.00 17.40 219 ILE A O 1
ATOM 3216 N N . TRP A 1 222 ? -2.942 5.756 -19.149 1.00 15.42 220 TRP A N 1
ATOM 3217 C CA . TRP A 1 222 ? -3.654 5.533 -17.905 1.00 16.56 220 TRP A CA 1
ATOM 3218 C C . TRP A 1 222 ? -4.418 6.781 -17.510 1.00 16.79 220 TRP A C 1
ATOM 3219 O O . TRP A 1 222 ? -4.196 7.859 -18.067 1.00 18.89 220 TRP A O 1
ATOM 3240 N N . VAL A 1 223 ? -5.344 6.615 -16.573 1.00 15.27 221 VAL A N 1
ATOM 3241 C CA . VAL A 1 223 ? -6.131 7.729 -16.077 1.00 16.86 221 VAL A CA 1
ATOM 3242 C C . VAL A 1 223 ? -6.063 7.813 -14.561 1.00 19.31 221 VAL A C 1
ATOM 3243 O O . VAL A 1 223 ? -5.936 6.795 -13.866 1.00 18.00 221 VAL A O 1
ATOM 3256 N N . LEU A 1 224 ? -6.121 9.046 -14.072 1.00 19.44 222 LEU A N 1
ATOM 3257 C CA . LEU A 1 224 ? -6.247 9.326 -12.656 1.00 16.21 222 LEU A CA 1
ATOM 3258 C C . LEU A 1 224 ? -7.659 9.814 -12.425 1.00 19.25 222 LEU A C 1
ATOM 3259 O O . LEU A 1 224 ? -8.129 10.700 -13.136 1.00 21.10 222 LEU A O 1
ATOM 3275 N N . ILE A 1 225 ? -8.337 9.204 -11.469 1.00 18.74 223 ILE A N 1
ATOM 3276 C CA . ILE A 1 225 ? -9.683 9.596 -11.124 1.00 24.97 223 ILE A CA 1
ATOM 3277 C C . ILE A 1 225 ? -9.666 10.176 -9.723 1.00 22.89 223 ILE A C 1
ATOM 3278 O O . ILE A 1 225 ? -9.278 9.522 -8.781 1.00 21.28 223 ILE A O 1
ATOM 3294 N N . VAL A 1 226 ? -10.106 11.419 -9.617 1.00 22.73 224 VAL A N 1
ATOM 3295 C CA . VAL A 1 226 ? -10.187 12.096 -8.349 1.00 26.83 224 VAL A CA 1
ATOM 3296 C C . VAL A 1 226 ? -11.629 12.014 -7.923 1.00 25.04 224 VAL A C 1
ATOM 3297 O O . VAL A 1 226 ? -12.496 12.492 -8.616 1.00 25.55 224 VAL A O 1
ATOM 3310 N N . ASN A 1 227 ? -11.872 11.412 -6.774 1.00 25.28 225 ASN A N 1
ATOM 3311 C CA . ASN A 1 227 ? -13.219 11.238 -6.301 1.00 21.82 225 ASN A CA 1
ATOM 3312 C C . ASN A 1 227 ? -13.555 12.462 -5.482 1.00 25.59 225 ASN A C 1
ATOM 3313 O O . ASN A 1 227 ? -13.110 12.622 -4.374 1.00 22.30 225 ASN A O 1
ATOM 3324 N N . VAL A 1 228 ? -14.328 13.337 -6.100 1.00 26.09 226 VAL A N 1
ATOM 3325 C CA . VAL A 1 228 ? -14.734 14.592 -5.507 1.00 23.29 226 VAL A CA 1
ATOM 3326 C C . VAL A 1 228 ? -15.637 14.372 -4.302 1.00 22.22 226 VAL A C 1
ATOM 3327 O O . VAL A 1 228 ? -15.609 15.130 -3.364 1.00 23.25 226 VAL A O 1
ATOM 3340 N N . VAL A 1 229 ? -16.479 13.356 -4.379 1.00 20.21 227 VAL A N 1
ATOM 3341 C CA . VAL A 1 229 ? -17.358 13.024 -3.273 1.00 23.70 227 VAL A CA 1
ATOM 3342 C C . VAL A 1 229 ? -16.567 12.616 -2.039 1.00 27.96 227 VAL A C 1
ATOM 3343 O O . VAL A 1 229 ? -16.867 13.039 -0.940 1.00 25.52 227 VAL A O 1
ATOM 3356 N N . ALA A 1 230 ? -15.534 11.812 -2.243 1.00 23.31 228 ALA A N 1
ATOM 3357 C CA . ALA A 1 230 ? -14.647 11.400 -1.157 1.00 24.03 228 ALA A CA 1
ATOM 3358 C C . ALA A 1 230 ? -13.915 12.601 -0.560 1.00 24.06 228 ALA A C 1
ATOM 3359 O O . ALA A 1 230 ? -13.814 12.730 0.664 1.00 22.25 228 ALA A O 1
ATOM 3366 N N . MET A 1 231 ? -13.437 13.496 -1.410 1.00 21.35 229 MET A N 1
ATOM 3367 C CA . MET A 1 231 ? -12.743 14.692 -0.946 1.00 22.96 229 MET A CA 1
ATOM 3368 C C . MET A 1 231 ? -13.674 15.569 -0.110 1.00 24.57 229 MET A C 1
ATOM 3369 O O . MET A 1 231 ? -13.269 16.153 0.864 1.00 23.73 229 MET A O 1
ATOM 3383 N N . ASP A 1 232 ? -14.913 15.660 -0.551 1.00 22.36 230 ASP A N 1
ATOM 3384 C CA . ASP A 1 232 ? -15.912 16.461 0.136 1.00 27.81 230 ASP A CA 1
ATOM 3385 C C . ASP A 1 232 ? -16.160 15.903 1.517 1.00 32.03 230 ASP A C 1
ATOM 3386 O O . ASP A 1 232 ? -16.311 16.645 2.476 1.00 33.40 230 ASP A O 1
ATOM 3395 N N . MET A 1 233 ? -16.211 14.583 1.602 1.00 26.30 231 MET A N 1
ATOM 3396 C CA A MET A 1 233 ? -16.254 14.151 3.055 0.49 28.61 231 MET A CA 1
ATOM 3397 C CA B MET A 1 233 ? -16.249 14.153 3.055 0.51 28.59 231 MET A CA 1
ATOM 3398 C C . MET A 1 233 ? -15.059 14.468 4.056 1.00 33.32 231 MET A C 1
ATOM 3399 O O . MET A 1 233 ? -15.167 14.844 5.199 1.00 34.77 231 MET A O 1
ATOM 3424 N N . LEU A 1 234 ? -13.898 14.445 3.421 1.00 27.32 232 LEU A N 1
ATOM 3425 C CA . LEU A 1 234 ? -12.667 14.815 4.095 1.00 32.06 232 LEU A CA 1
ATOM 3426 C C . LEU A 1 234 ? -12.706 16.253 4.527 1.00 43.95 232 LEU A C 1
ATOM 3427 O O . LEU A 1 234 ? -12.228 16.594 5.594 1.00 50.51 232 LEU A O 1
ATOM 3443 N N . LYS A 1 235 ? -13.283 17.104 3.685 1.00 35.44 233 LYS A N 1
ATOM 3444 C CA . LYS A 1 235 ? -13.385 18.527 3.986 1.00 49.53 233 LYS A CA 1
ATOM 3445 C C . LYS A 1 235 ? -14.430 18.777 5.067 1.00 55.37 233 LYS A C 1
ATOM 3446 O O . LYS A 1 235 ? -14.585 19.901 5.546 1.00 59.36 233 LYS A O 1
ATOM 3465 N N . SER A 1 236 ? -15.144 17.723 5.448 1.00 57.21 234 SER A N 1
ATOM 3466 C CA . SER A 1 236 ? -16.176 17.827 6.473 1.00 57.66 234 SER A CA 1
ATOM 3467 C C . SER A 1 236 ? -15.743 17.135 7.762 1.00 70.34 234 SER A C 1
ATOM 3468 O O . SER A 1 236 ? -16.554 16.918 8.662 1.00 74.90 234 SER A O 1
ATOM 3476 N N . LYS A 1 237 ? -14.462 16.792 7.842 1.00 62.71 235 LYS A N 1
ATOM 3477 C CA . LYS A 1 237 ? -13.920 16.125 9.019 1.00 69.47 235 LYS A CA 1
ATOM 3478 C C . LYS A 1 237 ? -12.651 16.814 9.509 1.00 74.68 235 LYS A C 1
ATOM 3479 O O . LYS A 1 237 ? -11.547 16.294 9.343 1.00 64.06 235 LYS A O 1
ATOM 3498 N N . LEU A 1 238 ? -12.815 17.987 10.111 1.00 72.46 236 LEU A N 1
ATOM 3499 C CA . LEU A 1 238 ? -11.684 18.750 10.625 1.00 77.29 236 LEU A CA 1
ATOM 3500 C C . LEU A 1 238 ? -11.069 18.069 11.844 1.00 76.31 236 LEU A C 1
ATOM 3501 O O . LEU A 1 238 ? -11.186 18.561 12.966 1.00 69.18 236 LEU A O 1
#

Sequence (210 aa):
EEDIWFQKDKLYKEHIQQEVLDKWTQQIDDEIWAKVIVFERNRRRVAKAYARAPVLTINGSDDGFDGMRIGLCGFDNPMRDQKTDEMKRVIGQGVKIKMDDDAGNILIRRYAKSNVYVKSTASSPNEEETSSIGAEILKLPPNQALESEKIVKLFDMKKFQSNVNRELRRAYPDRRRLETQCLSAVAFVKSENDILECPPIWVLIVNVVAMDMMLKSKL

Nearest PDB structures (foldseek):
  4r9p-assembly1_A  TM=1.005E+00  e=1.458E-47  Drosophila melanogaster
  1u7f-assembly1_B  TM=8.432E-01  e=2.736E-14  Homo sapiens
  1u7v-assembly1_B  TM=8.040E-01  e=2.911E-14  Homo sapiens
  1dd1-assembly1_B  TM=7.889E-01  e=2.135E-14  Homo sapiens
  5c4v-assembly3_E  TM=7.673E-01  e=1.472E-14  Homo sapiens

GO terms:
  GO:0098592 cytoplasmic side of apical plasma membrane (C, IDA)
  GO:0045177 apical part of cell (C, IDA)
  GO:0005737 cytoplasm (C, IDA)
  GO:0060439 trachea morphogenesis (P, IMP)
  GO:0008362 chitin-based embryonic cuticle biosynthetic process (P, IMP)

InterPro domains:
  IPR001132 SMAD domain [PF03166] (55-225)
  IPR001132 SMAD domain [PS51076] (57-250)
  IPR001132 SMAD domain [SM00524] (55-225)
  IPR008984 SMAD/FHA domain superfamily [SSF49879] (23-239)
  IPR017855 SMAD-like domain superfamily [G3DSA:2.60.200.10] (27-240)

Secondary structure (DSSP, 8-state):
--SB-SSHHHHHHHHHHHHHHTGGGS-TT--EEEEEEETTEEEEEEEE-SSEEEEES-SS-B-SSEEEGGGS--TT--HHHHHHHTT-TT-EEEEE-TTS-EEEEE--SS-EEEE---SSTT----S-HHHHTSGGGBPPBT-EEEEE-HHHHHHHHHHHTTSSS--HHHHHHTTEEEEEES---SSGGG-SSEEEEEEHHHHHHHTT--

Organism: Drosophila melanogaster (NCBI:txid7227)

Radius of gyration: 16.12 Å; Cα contacts (8 Å, |Δi|>4): 441; chains: 1; bounding box: 35×38×49 Å